Protein AF-A0A6G0TI00-F1 (afdb_monomer_lite)

Foldseek 3Di:
DPPVVVLQQQAAADDDLQKDFPDFQFGWDWPPFDLDDDPDDPQKTKDKDKGADAPVRLCQQVVPWDDDPRRIDTLWFKWKFKFWRDPPRDNHTFGFDAAPKWKDKPNHTFDFADQPPDDDRGGDSDITTPRRRDDSHRPDMIMMMIMHHDDPIIMIMTITTIGGHDPVRSVVVVVPPDDDDPVNVVVVVVPCVVVPPPPDDPDDPDDDDD

Radius of gyration: 24.86 Å; chains: 1; bounding box: 55×88×42 Å

Sequence (210 aa):
MNNNMDSVAQIKFKNIPFYEVIDEVIKPTLLTGTDRLQDVSRGMKEATFKFIMSVEHANLVAGNRYYSHGKYEYPYQFQIRICQLIEPVPNESPDDMPLSLLIRVNMQKCPLPPTQQGFELRPTKTPINCSENVKISPIVANNIAIHWTPNGKKYVFAMFLVKILTVDTLLKKLQDKDGISSEDTKNDIGNPQLDSDDDEPPTKRNKQEN

InterPro domains:
  IPR023321 PINIT domain [PF14324] (10-163)
  IPR023321 PINIT domain [PS51466] (1-165)
  IPR038654 PINIT domain superfamily [G3DSA:2.60.120.780] (10-163)

Secondary structure (DSSP, 8-state):
--HHHHHHHT--BPP-TTEEEEEEEEEEEE---B---SSS-TT-EEEEEEEE--HHHHHHHHHH-EEETTEEE-SEEEEEEEEE--SSPPSSB---PPEEEEEEETTEEPPPPPBP-SSS-PBP---EE-GGGS---SSSEEEEEEEEE--S--EEEEEEEEEEPPHHHHHHHHHSSPPPPHHHHHHHHT-GGG----------------

pLDDT: mean 82.82, std 17.17, range [39.41, 97.94]

Structure (mmCIF, N/CA/C/O backbone):
data_AF-A0A6G0TI00-F1
#
_entry.id   AF-A0A6G0TI00-F1
#
loop_
_atom_site.group_PDB
_atom_site.id
_atom_site.type_symbol
_atom_site.label_atom_id
_atom_site.label_alt_id
_atom_site.label_comp_id
_atom_site.label_asym_id
_atom_site.label_entity_id
_atom_site.label_seq_id
_atom_site.pdbx_PDB_ins_code
_atom_site.Cartn_x
_atom_site.Cartn_y
_atom_site.Cartn_z
_atom_site.occupancy
_atom_site.B_iso_or_equiv
_atom_site.auth_seq_id
_atom_site.auth_comp_id
_atom_site.auth_asym_id
_atom_site.auth_atom_id
_atom_site.pdbx_PDB_model_num
ATOM 1 N N . MET A 1 1 ? -16.396 -13.986 21.147 1.00 40.12 1 MET A N 1
ATOM 2 C CA . MET A 1 1 ? -14.945 -14.222 20.955 1.00 40.12 1 MET A CA 1
ATOM 3 C C . MET A 1 1 ? -14.718 -14.351 19.450 1.00 40.12 1 MET A C 1
ATOM 5 O O . MET A 1 1 ? -15.480 -15.078 18.839 1.00 40.12 1 MET A O 1
ATOM 9 N N . ASN A 1 2 ? -13.748 -13.617 18.883 1.00 51.97 2 ASN A N 1
ATOM 10 C CA . ASN A 1 2 ? -13.378 -13.510 17.449 1.00 51.97 2 ASN A CA 1
ATOM 11 C C . ASN A 1 2 ? -14.091 -12.514 16.496 1.00 51.97 2 ASN A C 1
ATOM 13 O O . ASN A 1 2 ? -13.823 -12.564 15.302 1.00 51.97 2 ASN A O 1
ATOM 17 N N . ASN A 1 3 ? -14.816 -11.496 16.986 1.00 63.41 3 ASN A N 1
ATOM 18 C CA . ASN A 1 3 ? -15.399 -10.456 16.105 1.00 63.41 3 ASN A CA 1
ATOM 19 C C . ASN A 1 3 ? -14.374 -9.685 15.249 1.00 63.41 3 ASN A C 1
ATOM 21 O O . ASN A 1 3 ? -14.711 -9.221 14.170 1.00 63.41 3 ASN A O 1
ATOM 25 N N . ASN A 1 4 ? -13.113 -9.559 15.688 1.00 76.56 4 ASN A N 1
ATOM 26 C CA . ASN A 1 4 ? -12.134 -8.741 14.962 1.00 76.56 4 ASN A CA 1
ATOM 27 C C . ASN A 1 4 ? -11.846 -9.265 13.545 1.00 76.56 4 ASN A C 1
ATOM 29 O O . ASN A 1 4 ? -11.504 -8.468 12.682 1.00 76.56 4 ASN A O 1
ATOM 33 N N . MET A 1 5 ? -11.913 -10.581 13.308 1.00 78.50 5 MET A N 1
ATOM 34 C CA . MET A 1 5 ? -11.580 -11.141 11.992 1.00 78.50 5 MET A CA 1
ATOM 35 C C . MET A 1 5 ? -12.686 -10.846 10.976 1.00 78.50 5 MET A C 1
ATOM 37 O O . MET A 1 5 ? -12.388 -10.448 9.851 1.00 78.50 5 MET A O 1
ATOM 41 N N . ASP A 1 6 ? -13.942 -10.926 11.418 1.00 85.12 6 ASP A N 1
ATOM 42 C CA . ASP A 1 6 ? -15.106 -10.526 10.628 1.00 85.12 6 ASP A CA 1
ATOM 43 C C . ASP A 1 6 ? -15.098 -9.014 10.372 1.00 85.12 6 ASP A C 1
ATOM 45 O O . ASP A 1 6 ? -15.310 -8.581 9.239 1.00 85.12 6 ASP A O 1
ATOM 49 N N . SER A 1 7 ? -14.759 -8.207 11.386 1.00 90.38 7 SER A N 1
ATOM 50 C CA . SER A 1 7 ? -14.608 -6.755 11.237 1.00 90.38 7 SER A CA 1
ATOM 51 C C . SER A 1 7 ? -13.507 -6.397 10.228 1.00 90.38 7 SER A C 1
ATOM 53 O O . SER A 1 7 ? -13.694 -5.518 9.392 1.00 90.38 7 SER A O 1
ATOM 55 N N . VAL A 1 8 ? -12.360 -7.086 10.254 1.00 92.75 8 VAL A N 1
ATOM 56 C CA . VAL A 1 8 ? -11.246 -6.832 9.319 1.00 92.75 8 VAL A CA 1
ATOM 57 C C . VAL A 1 8 ? -11.632 -7.168 7.878 1.00 92.75 8 VAL A C 1
ATOM 59 O O . VAL A 1 8 ? -11.287 -6.409 6.976 1.00 92.75 8 VAL A O 1
ATOM 62 N N . ALA A 1 9 ? -12.388 -8.246 7.653 1.00 90.88 9 ALA A N 1
ATOM 63 C CA . ALA A 1 9 ? -12.861 -8.621 6.318 1.00 90.88 9 ALA A CA 1
ATOM 64 C C . ALA A 1 9 ? -13.857 -7.610 5.712 1.00 90.88 9 ALA A C 1
ATOM 66 O O . ALA A 1 9 ? -14.034 -7.575 4.496 1.00 90.88 9 ALA A O 1
ATOM 67 N N . GLN A 1 10 ? -14.500 -6.783 6.544 1.00 93.06 10 GLN A N 1
ATOM 68 C CA . GLN A 1 10 ? -15.416 -5.723 6.110 1.00 93.06 10 GLN A CA 1
ATOM 69 C C . GLN A 1 10 ? -14.704 -4.402 5.786 1.00 93.06 10 GLN A C 1
ATOM 71 O O . GLN A 1 10 ? -15.327 -3.499 5.224 1.00 93.06 10 GLN A O 1
ATOM 76 N N . ILE A 1 11 ? -13.418 -4.265 6.128 1.00 95.56 11 ILE A N 1
ATOM 77 C CA . ILE A 1 11 ? -12.668 -3.028 5.903 1.00 95.56 11 ILE A CA 1
ATOM 78 C C . ILE A 1 11 ? -12.552 -2.751 4.407 1.00 95.56 11 ILE A C 1
ATOM 80 O O . ILE A 1 11 ? -11.971 -3.523 3.647 1.00 95.56 11 ILE A O 1
ATOM 84 N N . LYS A 1 12 ? -13.045 -1.580 4.009 1.00 95.31 12 LYS A N 1
ATOM 85 C CA . LYS A 1 12 ? -12.824 -0.992 2.690 1.00 95.31 12 LYS A CA 1
ATOM 86 C C . LYS A 1 12 ? -12.095 0.321 2.873 1.00 95.31 12 LYS A C 1
ATOM 88 O O . LYS A 1 12 ? -12.600 1.223 3.534 1.00 95.31 12 LYS A O 1
ATOM 93 N N . PHE A 1 13 ? -10.898 0.437 2.317 1.00 95.31 13 PHE A N 1
ATOM 94 C CA . PHE A 1 13 ? -10.161 1.690 2.385 1.00 95.31 13 PHE A CA 1
ATOM 95 C C . PHE A 1 13 ? -10.831 2.758 1.519 1.00 95.31 13 PHE A C 1
ATOM 97 O O . PHE A 1 13 ? -11.245 2.480 0.394 1.00 95.31 13 PHE A O 1
ATOM 104 N N . LYS A 1 14 ? -10.883 3.996 2.022 1.00 93.75 14 LYS A N 1
ATOM 105 C CA . LYS A 1 14 ? -11.407 5.148 1.278 1.00 93.75 14 LYS A CA 1
ATOM 106 C C . LYS A 1 14 ? -10.709 5.279 -0.078 1.00 93.75 14 LYS A C 1
ATOM 108 O O . LYS A 1 14 ? -9.476 5.191 -0.146 1.00 93.75 14 LYS A O 1
ATOM 113 N N . ASN A 1 15 ? -11.472 5.515 -1.142 1.00 91.25 15 ASN A N 1
ATOM 114 C CA . ASN A 1 15 ? -10.904 5.723 -2.472 1.00 91.25 15 ASN A CA 1
ATOM 115 C C . ASN A 1 15 ? -10.004 6.976 -2.509 1.00 91.25 15 ASN A C 1
ATOM 117 O O . ASN A 1 15 ? -10.328 8.005 -1.912 1.00 91.25 15 ASN A O 1
ATOM 121 N N . ILE A 1 16 ? -8.874 6.888 -3.215 1.00 90.38 16 ILE A N 1
ATOM 122 C CA . ILE A 1 16 ? -7.979 8.024 -3.448 1.00 90.38 16 ILE A CA 1
ATOM 123 C C . ILE A 1 16 ? -8.005 8.328 -4.950 1.00 90.38 16 ILE A C 1
ATOM 125 O O . ILE A 1 16 ? -7.498 7.513 -5.716 1.00 90.38 16 ILE A O 1
ATOM 129 N N . PRO A 1 17 ? -8.531 9.488 -5.387 1.00 86.62 17 PRO A N 1
ATOM 130 C CA . PRO A 1 17 ? -8.798 9.741 -6.804 1.00 86.62 17 PRO A CA 1
ATOM 131 C C . PRO A 1 17 ? -7.588 9.558 -7.727 1.00 86.62 17 PRO A C 1
ATOM 133 O O . PRO A 1 17 ? -7.720 9.013 -8.814 1.00 86.62 17 PRO A O 1
ATOM 136 N N . PHE A 1 18 ? -6.394 9.957 -7.289 1.00 89.06 18 PHE A N 1
ATOM 137 C CA . PHE A 1 18 ? -5.166 9.892 -8.091 1.00 89.06 18 PHE A CA 1
ATOM 138 C C . PHE A 1 18 ? -4.595 8.482 -8.269 1.00 89.06 18 PHE A C 1
ATOM 140 O O . PHE A 1 18 ? -3.583 8.326 -8.951 1.00 89.06 18 PHE A O 1
ATOM 147 N N . TYR A 1 19 ? -5.220 7.465 -7.675 1.00 93.56 19 TYR A N 1
ATOM 148 C CA . TYR A 1 19 ? -4.760 6.089 -7.755 1.00 93.56 19 TYR A CA 1
ATOM 149 C C . TYR A 1 19 ? -5.898 5.164 -8.170 1.00 93.56 19 TYR A C 1
ATOM 151 O O . TYR A 1 19 ? -6.941 5.076 -7.525 1.00 93.56 19 TYR A O 1
ATOM 159 N N . GLU A 1 20 ? -5.669 4.428 -9.246 1.00 94.50 20 GLU A N 1
ATOM 160 C CA . GLU A 1 20 ? -6.506 3.304 -9.640 1.00 94.50 20 GLU A CA 1
ATOM 161 C C . GLU A 1 20 ? -5.945 2.027 -9.013 1.00 94.50 20 GLU A C 1
ATOM 163 O O . GLU A 1 20 ? -4.775 1.707 -9.213 1.00 94.50 20 GLU A O 1
ATOM 168 N N . VAL A 1 21 ? -6.755 1.309 -8.232 1.00 96.56 21 VAL A N 1
ATOM 169 C CA . VAL A 1 21 ? -6.341 0.039 -7.619 1.00 96.56 21 VAL A CA 1
ATOM 170 C C . VAL A 1 21 ? -6.344 -1.049 -8.687 1.00 96.56 21 VAL A C 1
ATOM 172 O O . VAL A 1 21 ? -7.384 -1.321 -9.279 1.00 96.56 21 VAL A O 1
ATOM 175 N N . ILE A 1 22 ? -5.179 -1.653 -8.919 1.00 97.56 22 ILE A N 1
ATOM 176 C CA . ILE A 1 22 ? -4.996 -2.775 -9.846 1.00 97.56 22 ILE A CA 1
ATOM 177 C C . ILE A 1 22 ? -5.177 -4.094 -9.102 1.00 97.56 22 ILE A C 1
ATOM 179 O O . ILE A 1 22 ? -5.896 -4.965 -9.579 1.00 97.56 22 ILE A O 1
ATOM 183 N N . ASP A 1 23 ? -4.548 -4.226 -7.930 1.00 97.44 23 ASP A N 1
ATOM 184 C CA . ASP A 1 23 ? -4.667 -5.426 -7.103 1.00 97.44 23 ASP A CA 1
ATOM 185 C C . ASP A 1 23 ? -4.439 -5.152 -5.608 1.00 97.44 23 ASP A C 1
ATOM 187 O O . ASP A 1 23 ? -3.739 -4.212 -5.212 1.00 97.44 23 ASP A O 1
ATOM 191 N N . GLU A 1 24 ? -5.007 -6.022 -4.777 1.00 96.50 24 GLU A N 1
ATOM 192 C CA . GLU A 1 24 ? -4.786 -6.101 -3.336 1.00 96.50 24 GLU A CA 1
ATOM 193 C C . GLU A 1 24 ? -3.724 -7.171 -3.029 1.00 96.50 24 GLU A C 1
ATOM 195 O O . GLU A 1 24 ? -4.017 -8.312 -2.672 1.00 96.50 24 GLU A O 1
ATOM 200 N N . VAL A 1 25 ? -2.456 -6.772 -3.156 1.00 97.06 25 VAL A N 1
ATOM 201 C CA . VAL A 1 25 ? -1.275 -7.638 -2.982 1.00 97.06 25 VAL A CA 1
ATOM 202 C C . VAL A 1 25 ? -1.240 -8.276 -1.592 1.00 97.06 25 VAL A C 1
ATOM 204 O O . VAL A 1 25 ? -0.855 -9.438 -1.442 1.00 97.06 25 VAL A O 1
ATOM 207 N N . ILE A 1 26 ? -1.619 -7.516 -0.561 1.00 97.25 26 ILE A N 1
ATOM 208 C CA . ILE A 1 26 ? -1.853 -8.038 0.787 1.00 97.25 26 ILE A CA 1
ATOM 209 C C . ILE A 1 26 ? -3.199 -7.520 1.268 1.00 97.25 26 ILE A C 1
ATOM 211 O O . ILE A 1 26 ? -3.384 -6.308 1.413 1.00 97.25 26 ILE A O 1
ATOM 215 N N . LYS A 1 27 ? -4.096 -8.460 1.569 1.00 96.62 27 LYS A N 1
ATOM 216 C CA . LYS A 1 27 ? -5.435 -8.172 2.080 1.00 96.62 27 LYS A CA 1
ATOM 217 C C . LYS A 1 27 ? -5.409 -7.424 3.412 1.00 96.62 27 LYS A C 1
ATOM 219 O O . LYS A 1 27 ? -4.453 -7.613 4.175 1.00 96.62 27 LYS A O 1
ATOM 224 N N . PRO A 1 28 ? -6.457 -6.641 3.742 1.00 97.19 28 PRO A N 1
ATOM 225 C CA . PRO A 1 28 ? -6.638 -6.055 5.061 1.00 97.19 28 PRO A CA 1
ATOM 226 C C . PRO A 1 28 ? -6.348 -7.077 6.160 1.00 97.19 28 PRO A C 1
ATOM 228 O O . PRO A 1 28 ? -7.012 -8.103 6.284 1.00 97.19 28 PRO A O 1
ATOM 231 N N . THR A 1 29 ? -5.301 -6.809 6.931 1.00 96.56 29 THR A N 1
ATOM 232 C CA . THR A 1 29 ? -4.794 -7.700 7.969 1.00 96.56 29 THR A CA 1
ATOM 233 C C . THR A 1 29 ? -4.577 -6.908 9.246 1.00 96.56 29 THR A C 1
ATOM 235 O O . THR A 1 29 ? -3.957 -5.843 9.244 1.00 96.56 29 THR A O 1
ATOM 238 N N . LEU A 1 30 ? -5.090 -7.419 10.364 1.00 95.50 30 LEU A N 1
ATOM 239 C CA . LEU A 1 30 ? -4.913 -6.788 11.668 1.00 95.50 30 LEU A CA 1
ATOM 240 C C . LEU A 1 30 ? -3.425 -6.744 12.049 1.00 95.50 30 LEU A C 1
ATOM 242 O O . LEU A 1 30 ? -2.735 -7.761 12.004 1.00 95.50 30 LEU A O 1
ATOM 246 N N . LEU A 1 31 ? -2.943 -5.585 12.498 1.00 93.94 31 LEU A N 1
ATOM 247 C CA . LEU A 1 31 ? -1.596 -5.440 13.045 1.00 93.94 31 LEU A CA 1
ATOM 248 C C . LEU A 1 31 ? -1.517 -6.055 14.449 1.00 93.94 31 LEU A C 1
ATOM 250 O O . LEU A 1 3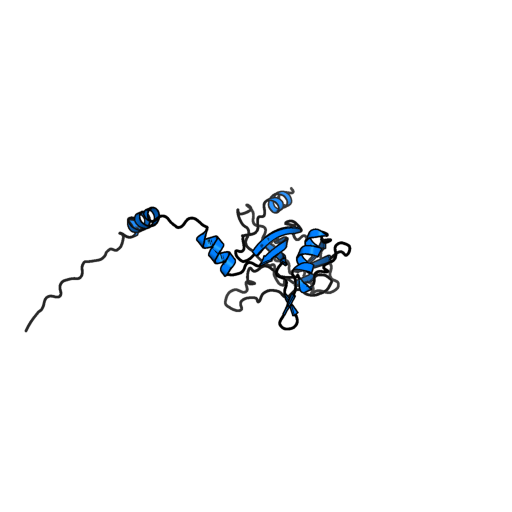1 ? -1.663 -5.382 15.472 1.00 93.94 31 LEU A O 1
ATOM 254 N N . THR A 1 32 ? -1.270 -7.362 14.500 1.00 88.44 32 THR A N 1
ATOM 255 C CA . THR A 1 32 ? -0.975 -8.098 15.734 1.00 88.44 32 THR A CA 1
ATOM 256 C C . THR A 1 32 ? 0.529 -8.089 15.978 1.00 88.44 32 THR A C 1
ATOM 258 O O . THR A 1 32 ? 1.263 -8.933 15.471 1.00 88.44 32 THR A O 1
ATOM 261 N N . GLY A 1 33 ? 1.001 -7.084 16.711 1.00 79.75 33 GLY A N 1
ATOM 262 C CA . GLY A 1 33 ? 2.426 -6.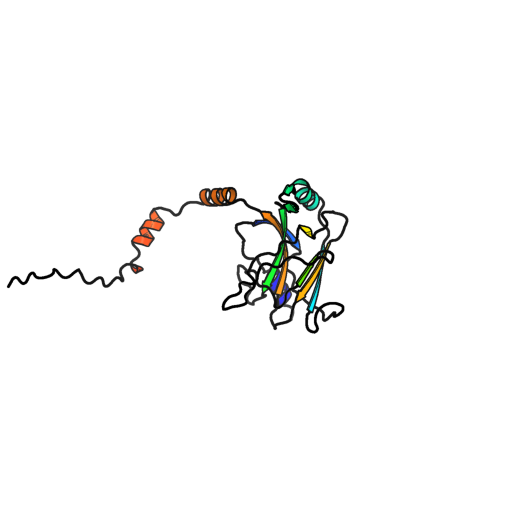938 16.989 1.00 79.75 33 GLY A CA 1
ATOM 263 C C . GLY A 1 33 ? 2.903 -7.795 18.157 1.00 79.75 33 GLY A C 1
ATOM 264 O O . GLY A 1 33 ? 2.198 -7.912 19.164 1.00 79.75 33 GLY A O 1
ATOM 265 N N . THR A 1 34 ? 4.112 -8.339 18.035 1.00 79.94 34 THR A N 1
ATOM 266 C CA . THR A 1 34 ? 4.851 -8.977 19.136 1.00 79.94 34 THR A CA 1
ATOM 267 C C . THR A 1 34 ? 5.882 -8.017 19.717 1.00 79.94 34 THR A C 1
ATOM 269 O O . THR A 1 34 ? 6.421 -7.176 18.993 1.00 79.94 34 THR A O 1
ATOM 272 N N . ASP A 1 35 ? 6.201 -8.177 21.000 1.00 67.88 35 ASP A N 1
ATOM 273 C CA . ASP A 1 35 ? 7.281 -7.443 21.663 1.00 67.88 35 ASP A CA 1
ATOM 274 C C . ASP A 1 35 ? 8.635 -8.076 21.286 1.00 67.88 35 ASP A C 1
ATOM 276 O O . ASP A 1 35 ? 9.293 -8.732 22.091 1.00 67.88 35 ASP A O 1
ATOM 280 N N . ARG A 1 36 ? 9.039 -7.963 20.016 1.00 57.97 36 ARG A N 1
ATOM 281 C CA . ARG A 1 36 ? 10.366 -8.395 19.556 1.00 57.97 36 ARG A CA 1
ATOM 282 C C . ARG A 1 36 ? 11.286 -7.184 19.472 1.00 57.97 36 ARG A C 1
ATOM 284 O O . ARG A 1 36 ? 11.235 -6.389 18.542 1.00 57.97 36 ARG A O 1
ATOM 291 N N . LEU A 1 37 ? 12.115 -7.045 20.502 1.00 58.62 37 LEU A N 1
ATOM 292 C CA . LEU A 1 37 ? 13.091 -5.973 20.667 1.00 58.62 37 LEU A CA 1
ATOM 293 C C . LEU A 1 37 ? 14.481 -6.495 20.297 1.00 58.62 37 LEU A C 1
ATOM 295 O O . LEU A 1 37 ? 15.163 -7.062 21.148 1.00 58.62 37 LEU A O 1
ATOM 299 N N . GLN A 1 38 ? 14.913 -6.306 19.050 1.00 53.66 38 GLN A N 1
ATOM 300 C CA . GLN A 1 38 ? 16.347 -6.383 18.740 1.00 53.66 38 GLN A CA 1
ATOM 301 C C . GLN A 1 38 ? 16.938 -5.102 18.142 1.00 53.66 38 GLN A C 1
ATOM 303 O O . GLN A 1 38 ? 18.131 -4.914 18.308 1.00 53.66 38 GLN A O 1
ATOM 308 N N . ASP A 1 39 ? 16.154 -4.162 17.590 1.00 55.28 39 ASP A N 1
ATOM 309 C CA . ASP A 1 39 ? 16.750 -2.986 16.914 1.00 55.28 39 ASP A CA 1
ATOM 310 C C . ASP A 1 39 ? 15.923 -1.688 16.940 1.00 55.28 39 ASP A C 1
ATOM 312 O O . ASP A 1 39 ? 16.262 -0.702 16.281 1.00 55.28 39 ASP A O 1
ATOM 316 N N . VAL A 1 40 ? 14.806 -1.650 17.669 1.00 57.16 40 VAL A N 1
ATOM 317 C CA . VAL A 1 40 ? 13.911 -0.484 17.692 1.00 57.16 40 VAL A CA 1
ATOM 318 C C . VAL A 1 40 ? 13.537 -0.165 19.138 1.00 57.16 40 VAL A C 1
ATOM 320 O O . VAL A 1 40 ? 13.318 -1.076 19.933 1.00 57.16 40 VAL A O 1
ATOM 323 N N . SER A 1 41 ? 13.549 1.128 19.478 1.00 62.50 41 SER A N 1
ATOM 324 C CA . SER A 1 41 ? 13.332 1.721 20.804 1.00 62.50 41 SER A CA 1
ATOM 325 C C . SER A 1 41 ? 12.386 0.925 21.715 1.00 62.50 41 SER A C 1
ATOM 327 O O . SER A 1 41 ? 11.318 0.487 21.283 1.00 62.50 41 SER A O 1
ATOM 329 N N . ARG A 1 42 ? 12.758 0.774 22.998 1.00 69.06 42 ARG A N 1
ATOM 330 C CA . ARG A 1 42 ? 11.949 0.066 24.011 1.00 69.06 42 ARG A CA 1
ATOM 331 C C . ARG A 1 42 ? 10.487 0.535 23.960 1.00 69.06 42 ARG A C 1
ATOM 333 O O . ARG A 1 42 ? 10.229 1.732 24.041 1.00 69.06 42 ARG A O 1
ATOM 340 N N . GLY A 1 43 ? 9.554 -0.413 23.865 1.00 78.75 43 GLY A N 1
ATOM 341 C CA . GLY A 1 43 ? 8.109 -0.150 23.890 1.00 78.75 43 GLY A CA 1
ATOM 342 C C . GLY A 1 43 ? 7.406 -0.129 22.528 1.00 78.75 43 GLY A C 1
ATOM 343 O O . GLY A 1 43 ? 6.190 0.044 22.494 1.00 78.75 43 GLY A O 1
ATOM 344 N N . MET A 1 44 ? 8.122 -0.330 21.417 1.00 88.50 44 MET A N 1
ATOM 345 C CA . MET A 1 44 ? 7.497 -0.509 20.102 1.00 88.50 44 MET A CA 1
ATOM 346 C C . MET A 1 44 ? 7.123 -1.974 19.841 1.00 88.50 44 MET A C 1
ATOM 348 O O . MET A 1 44 ? 7.852 -2.891 20.215 1.00 88.50 44 MET A O 1
ATOM 352 N N . LYS A 1 45 ? 5.994 -2.178 19.160 1.00 90.88 45 LYS A N 1
ATOM 353 C CA . LYS A 1 45 ? 5.558 -3.470 18.623 1.00 90.88 45 LYS A CA 1
ATOM 354 C C . LYS A 1 45 ? 6.079 -3.678 17.211 1.00 90.88 45 LYS A C 1
ATOM 356 O O . LYS A 1 45 ? 6.222 -2.710 16.469 1.00 90.88 45 LYS A O 1
ATOM 361 N N . GLU A 1 46 ? 6.291 -4.938 16.840 1.00 92.25 46 GLU A N 1
ATOM 362 C CA . GLU A 1 46 ? 6.671 -5.353 15.488 1.00 92.25 46 GLU A CA 1
ATOM 363 C C . GLU A 1 46 ? 5.654 -6.339 14.901 1.00 92.25 46 GLU A C 1
ATOM 365 O O . GLU A 1 46 ? 5.279 -7.316 15.556 1.00 92.25 46 GLU A O 1
ATOM 370 N N . ALA A 1 47 ? 5.262 -6.114 13.646 1.00 94.56 47 ALA A N 1
ATOM 371 C CA . ALA A 1 47 ? 4.597 -7.095 12.793 1.00 94.56 47 ALA A CA 1
ATOM 372 C C . ALA A 1 47 ? 5.379 -7.256 11.485 1.00 94.56 47 ALA A C 1
ATOM 374 O O . ALA A 1 47 ? 5.911 -6.282 10.946 1.00 94.56 47 ALA A O 1
ATOM 375 N N . THR A 1 48 ? 5.435 -8.482 10.966 1.00 95.50 48 THR A N 1
ATOM 376 C CA . THR A 1 48 ? 6.130 -8.788 9.712 1.00 95.50 48 THR A CA 1
ATOM 377 C C . THR A 1 48 ? 5.184 -9.416 8.702 1.00 95.50 48 THR A C 1
ATOM 379 O O . THR A 1 48 ? 4.324 -10.221 9.051 1.00 95.50 48 THR A O 1
ATOM 382 N N . PHE A 1 49 ? 5.355 -9.038 7.441 1.00 96.75 49 PHE A N 1
ATOM 383 C CA . PHE A 1 49 ? 4.592 -9.545 6.310 1.00 96.75 49 PHE A CA 1
ATOM 384 C C . PHE A 1 49 ? 5.545 -9.969 5.205 1.00 96.75 49 PHE A C 1
ATOM 386 O O . PHE A 1 49 ? 6.656 -9.449 5.076 1.00 96.75 49 PHE A O 1
ATOM 393 N N . LYS A 1 50 ? 5.099 -10.913 4.387 1.00 97.00 50 LYS A N 1
ATOM 394 C CA . LYS A 1 50 ? 5.867 -11.425 3.261 1.00 97.00 50 LYS A CA 1
ATOM 395 C C . LYS A 1 50 ? 4.942 -11.604 2.074 1.00 97.00 50 LYS A C 1
ATOM 397 O O . LYS A 1 50 ? 3.857 -12.154 2.229 1.00 97.00 50 LYS A O 1
ATOM 402 N N . PHE A 1 51 ? 5.397 -11.193 0.899 1.00 97.25 51 PHE A N 1
ATOM 403 C CA . PHE A 1 51 ? 4.702 -11.471 -0.352 1.00 97.25 51 PHE A CA 1
ATOM 404 C C . PHE A 1 51 ? 5.695 -11.838 -1.453 1.00 97.25 51 PHE A C 1
ATOM 406 O O . PHE A 1 51 ? 6.873 -11.471 -1.404 1.00 97.25 51 PHE A O 1
ATOM 413 N N . ILE A 1 52 ? 5.217 -12.584 -2.442 1.00 96.69 52 ILE A N 1
ATOM 414 C CA . ILE A 1 52 ? 5.930 -12.863 -3.689 1.00 96.69 52 ILE A CA 1
ATOM 415 C C . ILE A 1 52 ? 5.095 -12.240 -4.800 1.00 96.69 52 ILE A C 1
ATOM 417 O O . ILE A 1 52 ? 3.872 -12.357 -4.799 1.00 96.69 52 ILE A O 1
ATOM 421 N N . MET A 1 53 ? 5.751 -11.527 -5.708 1.00 94.31 53 MET A N 1
ATOM 422 C CA . MET A 1 53 ? 5.069 -10.843 -6.798 1.00 94.31 53 MET A CA 1
ATOM 423 C C . MET A 1 53 ? 4.569 -11.860 -7.831 1.00 94.31 53 MET A C 1
ATOM 425 O O . MET A 1 53 ? 5.265 -12.829 -8.125 1.00 94.31 53 MET A O 1
ATOM 429 N N . SER A 1 54 ? 3.391 -11.640 -8.416 1.00 96.00 54 SER A N 1
ATOM 430 C CA . SER A 1 54 ? 2.981 -12.420 -9.587 1.00 96.00 54 SER A CA 1
ATOM 431 C C . SER A 1 54 ? 3.859 -12.058 -10.793 1.00 96.00 54 SER A C 1
ATOM 433 O O . SER A 1 54 ? 4.434 -10.968 -10.862 1.00 96.00 54 SER A O 1
ATOM 435 N N . VAL A 1 55 ? 3.957 -12.963 -11.770 1.00 97.25 55 VAL A N 1
ATOM 436 C CA . VAL A 1 55 ? 4.665 -12.684 -13.034 1.00 97.25 55 VAL A CA 1
ATOM 437 C C . VAL A 1 55 ? 4.036 -11.487 -13.753 1.00 97.25 55 VAL A C 1
ATOM 439 O O . VAL A 1 55 ? 4.749 -10.635 -14.275 1.00 97.25 55 VAL A O 1
ATOM 442 N N . GLU A 1 56 ? 2.708 -11.386 -13.718 1.00 97.12 56 GLU A N 1
ATOM 443 C CA . GLU A 1 56 ? 1.955 -10.279 -14.305 1.00 97.12 56 GLU A CA 1
ATOM 444 C C . GLU A 1 56 ? 2.316 -8.933 -13.666 1.00 97.12 56 GLU A C 1
ATOM 446 O O . GLU A 1 56 ? 2.691 -8.003 -14.378 1.00 97.12 56 GLU A O 1
ATOM 451 N N . HIS A 1 57 ? 2.308 -8.838 -12.332 1.00 97.19 57 HIS A N 1
ATOM 452 C CA . HIS A 1 57 ? 2.681 -7.604 -11.633 1.00 97.19 57 HIS A CA 1
ATOM 453 C C . HIS A 1 57 ? 4.149 -7.241 -11.863 1.00 97.19 57 HIS A C 1
ATOM 455 O O . HIS A 1 57 ? 4.467 -6.067 -12.049 1.00 97.19 57 HIS A O 1
ATOM 461 N N . ALA A 1 58 ? 5.045 -8.234 -11.891 1.00 96.75 58 ALA A N 1
ATOM 462 C CA . ALA A 1 58 ? 6.460 -7.999 -12.158 1.00 96.75 58 ALA A CA 1
ATOM 463 C C . ALA A 1 58 ? 6.671 -7.406 -13.553 1.00 96.75 58 ALA A C 1
ATOM 465 O O . ALA A 1 58 ? 7.364 -6.398 -13.684 1.00 96.75 58 ALA A O 1
ATOM 466 N N . ASN A 1 59 ? 6.022 -7.975 -14.571 1.00 97.19 59 ASN A N 1
ATOM 467 C CA . ASN A 1 59 ? 6.080 -7.464 -15.938 1.00 97.19 59 ASN A CA 1
ATOM 468 C C . ASN A 1 59 ? 5.442 -6.075 -16.052 1.00 97.19 59 ASN A C 1
ATOM 470 O O . ASN A 1 59 ? 6.020 -5.192 -16.685 1.00 97.19 59 ASN A O 1
ATOM 474 N N . LEU A 1 60 ? 4.295 -5.857 -15.404 1.00 97.31 60 LEU A N 1
ATOM 475 C CA . LEU A 1 60 ? 3.591 -4.577 -15.416 1.00 97.31 60 LEU A CA 1
ATOM 476 C C . LEU A 1 60 ? 4.458 -3.457 -14.830 1.00 97.31 60 LEU A C 1
ATOM 478 O O . LEU A 1 60 ? 4.645 -2.419 -15.465 1.00 97.31 60 LEU A O 1
ATOM 482 N N . VAL A 1 61 ? 5.036 -3.672 -13.648 1.00 96.88 61 VAL A N 1
ATOM 483 C CA . VAL A 1 61 ? 5.862 -2.662 -12.973 1.00 96.88 61 VAL A CA 1
ATOM 484 C C . VAL A 1 61 ? 7.206 -2.488 -13.685 1.00 96.88 61 VAL A C 1
ATOM 486 O O . VAL A 1 61 ? 7.622 -1.357 -13.942 1.00 96.88 61 VAL A O 1
ATOM 489 N N . ALA A 1 62 ? 7.886 -3.582 -14.047 1.00 95.88 62 ALA A N 1
ATOM 490 C CA . ALA A 1 62 ? 9.184 -3.512 -14.721 1.00 95.88 62 ALA A CA 1
ATOM 491 C C . ALA A 1 62 ? 9.094 -2.886 -16.119 1.00 95.88 62 ALA A C 1
ATOM 493 O O . ALA A 1 62 ? 10.004 -2.154 -16.502 1.00 95.88 62 ALA A O 1
ATOM 494 N N . GLY A 1 63 ? 8.020 -3.164 -16.862 1.00 96.38 63 GLY A N 1
ATOM 495 C CA . GLY A 1 63 ? 7.826 -2.680 -18.228 1.00 96.38 63 GLY A CA 1
ATOM 496 C C . GLY A 1 63 ? 7.402 -1.215 -18.326 1.00 96.38 63 GLY A C 1
ATOM 497 O O . GLY A 1 63 ? 7.578 -0.611 -19.377 1.00 96.38 63 GLY A O 1
ATOM 498 N N . ASN A 1 64 ? 6.862 -0.633 -17.249 1.00 96.69 64 ASN A N 1
ATOM 499 C CA . ASN A 1 64 ? 6.350 0.743 -17.252 1.00 96.69 64 ASN A CA 1
ATOM 500 C C . ASN A 1 64 ? 7.176 1.722 -16.407 1.00 96.69 64 ASN A C 1
ATOM 502 O O . ASN A 1 64 ? 6.940 2.928 -16.479 1.00 96.69 64 ASN A O 1
ATOM 506 N N . ARG A 1 65 ? 8.126 1.246 -15.590 1.00 95.19 65 ARG A N 1
ATOM 507 C CA . ARG A 1 65 ? 9.040 2.142 -14.867 1.00 95.19 65 ARG A CA 1
ATOM 508 C C . ARG A 1 65 ? 10.007 2.819 -15.836 1.00 95.19 65 ARG A C 1
ATOM 510 O O . ARG A 1 65 ? 10.468 2.204 -16.796 1.00 95.19 65 ARG A O 1
ATOM 517 N N . TYR A 1 66 ? 10.377 4.057 -15.545 1.00 94.75 66 TYR A N 1
ATOM 518 C CA . TYR A 1 66 ? 11.353 4.807 -16.336 1.00 94.75 66 TYR A CA 1
ATOM 519 C C . TYR A 1 66 ? 12.272 5.608 -15.421 1.00 94.75 66 TYR A C 1
ATOM 521 O O . TYR A 1 66 ? 11.931 5.891 -14.278 1.00 94.75 66 TYR A O 1
ATOM 529 N N . TYR A 1 67 ? 13.465 5.947 -15.900 1.00 93.88 67 TYR A N 1
ATOM 530 C CA . TYR A 1 67 ? 14.414 6.741 -15.127 1.00 93.88 67 TYR A CA 1
ATOM 531 C C . TYR A 1 67 ? 14.234 8.225 -15.443 1.00 93.88 67 TYR A C 1
ATOM 533 O O . TYR A 1 67 ? 14.242 8.622 -16.608 1.00 93.88 67 TYR A O 1
ATOM 541 N N . SER A 1 68 ? 14.060 9.047 -14.415 1.00 93.38 68 SER A N 1
ATOM 542 C CA . SER A 1 68 ? 13.859 10.487 -14.543 1.00 93.38 68 SER A CA 1
ATOM 543 C C . SER A 1 68 ? 14.454 11.206 -13.339 1.00 93.38 68 SER A C 1
ATOM 545 O O . SER A 1 68 ? 14.378 10.712 -12.219 1.00 93.38 68 SER A O 1
ATOM 547 N N . HIS A 1 69 ? 15.077 12.366 -13.559 1.00 91.00 69 HIS A N 1
ATOM 548 C CA . HIS A 1 69 ? 15.638 13.208 -12.491 1.00 91.00 69 HIS A CA 1
ATOM 549 C C . HIS A 1 69 ? 16.526 12.457 -11.476 1.00 91.00 69 HIS A C 1
ATOM 551 O O . HIS A 1 69 ? 16.508 12.748 -10.284 1.00 91.00 69 HIS A O 1
ATOM 557 N N . GLY A 1 70 ? 17.306 11.476 -11.939 1.00 90.81 70 GLY A N 1
ATOM 558 C CA . GLY A 1 70 ? 18.229 10.736 -11.076 1.00 90.81 70 GLY A CA 1
ATOM 559 C C . GLY A 1 70 ? 17.599 9.602 -10.256 1.00 90.81 70 GLY A C 1
ATOM 560 O O . GLY A 1 70 ? 18.276 9.047 -9.393 1.00 90.81 70 GLY A O 1
ATOM 561 N N . LYS A 1 71 ? 16.335 9.241 -10.503 1.00 91.69 71 LYS A N 1
ATOM 562 C CA . LYS A 1 71 ? 15.656 8.125 -9.829 1.00 91.69 71 LYS A CA 1
ATOM 563 C C . LYS A 1 71 ? 14.711 7.374 -10.768 1.00 91.69 71 LYS A C 1
ATOM 565 O O . LYS A 1 71 ? 14.384 7.843 -11.855 1.00 91.69 71 LYS A O 1
ATOM 570 N N . TYR A 1 72 ? 14.277 6.188 -10.354 1.00 92.00 72 TYR A N 1
ATOM 571 C CA . TYR A 1 72 ? 13.222 5.469 -11.065 1.00 92.00 72 TYR A CA 1
ATOM 572 C C . TYR A 1 72 ? 11.855 6.026 -10.677 1.00 92.00 72 TYR A C 1
ATOM 574 O O . TYR A 1 72 ? 11.515 6.089 -9.500 1.00 92.00 72 TYR A O 1
ATOM 582 N N . GLU A 1 73 ? 11.066 6.376 -11.681 1.00 93.38 73 GLU A N 1
ATOM 583 C CA . GLU A 1 73 ? 9.653 6.687 -11.544 1.00 93.38 73 GLU A CA 1
ATOM 584 C C . GLU A 1 73 ? 8.824 5.435 -11.824 1.00 93.38 73 GLU A C 1
ATOM 586 O O . GLU A 1 73 ? 9.102 4.658 -12.744 1.00 93.38 73 GLU A O 1
ATOM 591 N N . TYR A 1 74 ? 7.784 5.252 -11.015 1.00 94.88 74 TYR A N 1
ATOM 592 C CA . TYR A 1 74 ? 6.929 4.072 -11.035 1.00 94.88 74 TYR A CA 1
ATOM 593 C C . TYR A 1 74 ? 5.482 4.507 -11.275 1.00 94.88 74 TYR A C 1
ATOM 595 O O . TYR A 1 74 ? 4.802 4.854 -10.312 1.00 94.88 74 TYR A O 1
ATOM 603 N N . PRO A 1 75 ? 4.981 4.498 -12.525 1.00 95.12 75 PRO A N 1
ATOM 604 C CA . PRO A 1 75 ? 3.562 4.738 -12.806 1.00 95.12 75 PRO A CA 1
ATOM 605 C C . PRO A 1 75 ? 2.640 3.700 -12.163 1.00 95.12 75 PRO A C 1
ATOM 607 O O . PRO A 1 75 ? 1.492 4.004 -11.854 1.00 95.12 75 PRO A O 1
ATOM 610 N N . TYR A 1 76 ? 3.156 2.487 -11.950 1.00 97.25 76 TYR A N 1
ATOM 611 C CA . TYR A 1 76 ? 2.513 1.428 -11.181 1.00 97.25 76 TYR A CA 1
ATOM 612 C C . TYR A 1 76 ? 3.275 1.240 -9.874 1.00 97.25 76 TYR A C 1
ATOM 614 O O . TYR A 1 76 ? 4.464 0.916 -9.899 1.00 97.25 76 TYR A O 1
ATOM 622 N N . GLN A 1 77 ? 2.609 1.477 -8.747 1.00 95.81 77 GLN A N 1
ATOM 623 C CA . GLN A 1 77 ? 3.238 1.589 -7.436 1.00 95.81 77 GLN A CA 1
ATOM 624 C C . GLN A 1 77 ? 2.718 0.559 -6.450 1.00 95.81 77 GLN A C 1
ATOM 626 O O . GLN A 1 77 ? 1.522 0.281 -6.401 1.00 95.81 77 GLN A O 1
ATOM 631 N N . PHE A 1 78 ? 3.614 0.088 -5.586 1.00 97.00 78 PHE A N 1
ATOM 632 C CA . PHE A 1 78 ? 3.236 -0.610 -4.364 1.00 97.00 78 PHE A CA 1
ATOM 633 C C . PHE A 1 78 ? 2.988 0.409 -3.253 1.00 97.00 78 PHE A C 1
ATOM 635 O O . PHE A 1 78 ? 3.904 1.126 -2.829 1.00 97.00 78 PHE A O 1
ATOM 642 N N . GLN A 1 79 ? 1.748 0.456 -2.775 1.00 96.00 79 GLN A N 1
ATOM 643 C CA . GLN A 1 79 ? 1.308 1.364 -1.726 1.00 96.00 79 GLN A CA 1
ATOM 644 C C . GLN A 1 79 ? 0.871 0.603 -0.483 1.00 96.00 79 GLN A C 1
ATOM 646 O O . GLN A 1 79 ? 0.022 -0.285 -0.537 1.00 96.00 79 GLN A O 1
ATOM 651 N N . ILE A 1 80 ? 1.441 0.994 0.650 1.00 96.69 80 ILE A N 1
ATOM 652 C CA . ILE A 1 80 ? 1.018 0.547 1.970 1.00 96.69 80 ILE A CA 1
ATOM 653 C C . ILE A 1 80 ? -0.046 1.508 2.488 1.00 96.69 80 ILE A C 1
ATOM 655 O O . ILE A 1 80 ? 0.148 2.728 2.480 1.00 96.69 80 ILE A O 1
ATOM 659 N N . ARG A 1 81 ? -1.150 0.943 2.973 1.00 96.31 81 ARG A N 1
ATOM 660 C CA . ARG A 1 81 ? -2.235 1.675 3.625 1.00 96.31 81 ARG A CA 1
ATOM 661 C C . ARG A 1 81 ? -2.495 1.089 5.002 1.00 96.31 81 ARG A C 1
ATOM 663 O O . ARG A 1 81 ? -2.454 -0.128 5.189 1.00 96.31 81 ARG A O 1
ATOM 670 N N . ILE A 1 82 ? -2.719 1.966 5.972 1.00 95.81 82 ILE A N 1
ATOM 671 C CA . ILE A 1 82 ? -3.026 1.592 7.352 1.00 95.81 82 ILE A CA 1
ATOM 672 C C . ILE A 1 82 ? -4.223 2.417 7.794 1.00 95.81 82 ILE A C 1
ATOM 674 O O . ILE A 1 82 ? -4.252 3.618 7.545 1.00 95.81 82 ILE A O 1
ATOM 678 N N . CYS A 1 83 ? -5.204 1.787 8.432 1.00 94.94 83 CYS A N 1
ATOM 679 C CA . CYS A 1 83 ? -6.335 2.477 9.044 1.00 94.94 83 CYS A CA 1
ATOM 680 C C . CYS A 1 83 ? -6.556 1.991 10.475 1.00 94.94 83 CYS A C 1
ATOM 682 O O . CYS A 1 83 ? -6.153 0.887 10.852 1.00 94.94 83 CYS A O 1
ATOM 684 N N . GLN A 1 84 ? -7.227 2.806 11.283 1.00 94.75 84 GLN A N 1
ATOM 685 C CA . GLN A 1 84 ? -7.708 2.375 12.589 1.00 94.75 84 GLN A CA 1
ATOM 686 C C . GLN A 1 84 ? -8.908 1.429 12.408 1.00 94.75 84 GLN A C 1
ATOM 688 O O . GLN A 1 84 ? -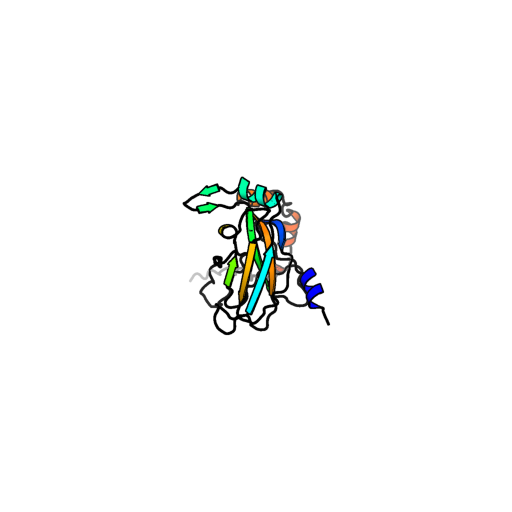9.825 1.725 11.644 1.00 94.75 84 GLN A O 1
ATOM 693 N N . LEU A 1 85 ? -8.930 0.313 13.140 1.00 95.12 85 LEU A N 1
ATOM 694 C CA . LEU A 1 85 ? -10.118 -0.534 13.255 1.00 95.12 85 LEU A CA 1
ATOM 695 C C . LEU A 1 85 ? -11.087 0.110 14.251 1.00 95.12 85 LEU A C 1
ATOM 697 O O . LEU A 1 85 ? -10.787 0.197 15.446 1.00 95.12 85 LEU A O 1
ATOM 701 N N . ILE A 1 86 ? -12.228 0.568 13.748 1.00 93.62 86 ILE A N 1
ATOM 702 C CA . ILE A 1 86 ? -13.319 1.156 14.529 1.00 93.62 86 ILE A CA 1
ATOM 703 C C . ILE A 1 86 ? -14.534 0.247 14.361 1.00 93.62 86 ILE A C 1
ATOM 705 O O . ILE A 1 86 ? -14.818 -0.190 13.249 1.00 93.62 86 ILE A O 1
ATOM 709 N N . GLU A 1 87 ? -15.215 -0.061 15.464 1.00 91.00 87 GLU A N 1
ATOM 710 C CA . GLU A 1 87 ? -16.449 -0.848 15.457 1.00 91.00 87 GLU A CA 1
ATOM 711 C C . GLU A 1 87 ? -17.638 0.057 15.827 1.00 91.00 87 GLU A C 1
ATOM 713 O O . GLU A 1 87 ? -17.531 0.802 16.807 1.00 91.00 87 GLU A O 1
ATOM 718 N N . PRO A 1 88 ? -18.757 0.013 15.077 1.00 91.69 88 PRO A N 1
ATOM 719 C CA . PRO A 1 88 ? -18.980 -0.775 13.856 1.00 91.69 88 PRO A CA 1
ATOM 720 C C . PRO A 1 88 ? -18.100 -0.315 12.681 1.00 91.69 88 PRO A C 1
ATOM 722 O O . PRO A 1 88 ? -17.684 0.843 12.625 1.00 91.69 88 PRO A O 1
ATOM 725 N N . VAL A 1 89 ? -17.810 -1.235 11.753 1.00 93.50 89 VAL A N 1
ATOM 726 C CA . VAL A 1 89 ? -16.948 -0.953 10.596 1.00 93.50 89 VAL A CA 1
ATOM 727 C C . VAL A 1 89 ? -17.648 0.056 9.677 1.00 93.50 89 VAL A C 1
ATOM 729 O O . VAL A 1 89 ? -18.768 -0.211 9.237 1.00 93.50 89 VAL A O 1
ATOM 732 N N . PRO A 1 90 ? -17.038 1.220 9.387 1.00 93.44 90 PRO A N 1
ATOM 733 C CA . PRO A 1 90 ? -17.638 2.210 8.500 1.00 93.44 90 PRO A CA 1
ATOM 734 C C . PRO A 1 90 ? -17.626 1.727 7.043 1.00 93.44 90 PRO A C 1
ATOM 736 O O . PRO A 1 90 ? -16.793 0.907 6.661 1.00 93.44 90 PRO A O 1
ATOM 739 N N . ASN A 1 91 ? -18.490 2.308 6.200 1.00 93.38 91 ASN A N 1
ATOM 740 C CA . ASN A 1 91 ? -18.530 2.006 4.760 1.00 93.38 91 ASN A CA 1
ATOM 741 C C . ASN A 1 91 ? -17.169 2.198 4.074 1.00 93.38 91 ASN A C 1
ATOM 743 O O . ASN A 1 91 ? -16.803 1.415 3.201 1.00 93.38 91 ASN A O 1
ATOM 747 N N . GLU A 1 92 ? -16.436 3.240 4.474 1.00 93.81 92 GLU A N 1
ATOM 748 C CA . GLU A 1 92 ? -15.074 3.518 4.031 1.00 93.81 92 GLU A CA 1
ATOM 749 C C . GLU A 1 92 ? -14.196 3.898 5.226 1.00 93.81 92 GLU A C 1
ATOM 751 O O . GLU A 1 92 ? -14.561 4.730 6.059 1.00 93.81 92 GLU A O 1
ATOM 756 N N . SER A 1 93 ? -13.007 3.310 5.288 1.00 94.12 93 SER A N 1
ATOM 757 C CA . SER A 1 93 ? -12.005 3.550 6.322 1.00 94.12 93 SER A CA 1
ATOM 758 C C . SER A 1 93 ? -10.915 4.485 5.785 1.00 94.12 93 SER A C 1
ATOM 760 O O . SER A 1 93 ? -10.220 4.124 4.829 1.00 94.12 93 SER A O 1
ATOM 762 N N . PRO A 1 94 ? -10.753 5.697 6.345 1.00 92.88 94 PRO A N 1
ATOM 763 C CA . PRO A 1 94 ? -9.664 6.588 5.961 1.00 92.88 94 PRO A CA 1
ATOM 764 C C . PRO A 1 94 ? -8.322 6.058 6.477 1.00 92.88 94 PRO A C 1
ATOM 766 O O . PRO A 1 94 ? -8.276 5.384 7.507 1.00 92.88 94 PRO A O 1
ATOM 769 N N . ASP A 1 95 ? -7.226 6.414 5.802 1.00 92.94 95 ASP A N 1
ATOM 770 C CA . ASP A 1 95 ? -5.892 6.113 6.319 1.00 92.94 95 ASP A CA 1
ATOM 771 C C . ASP A 1 95 ? -5.676 6.799 7.677 1.00 92.94 95 ASP A C 1
ATOM 773 O O . ASP A 1 95 ? -6.002 7.977 7.865 1.00 92.94 95 ASP A O 1
ATOM 777 N N . ASP A 1 96 ? -5.129 6.048 8.627 1.00 91.31 96 ASP A N 1
ATOM 778 C CA . ASP A 1 96 ? -4.740 6.512 9.952 1.00 91.31 96 ASP A CA 1
ATOM 779 C C . ASP A 1 96 ? -3.536 5.703 10.436 1.00 91.31 96 ASP A C 1
ATOM 781 O O . ASP A 1 96 ? -3.576 4.471 10.514 1.00 91.31 96 ASP A O 1
ATOM 785 N N . MET A 1 97 ? -2.450 6.408 10.739 1.00 89.12 97 MET A N 1
ATOM 786 C CA . MET A 1 97 ? -1.160 5.803 11.052 1.00 89.12 97 MET A CA 1
ATOM 787 C C . MET A 1 97 ? -0.971 5.714 12.571 1.00 89.12 97 MET A C 1
ATOM 789 O O . MET A 1 97 ? -1.290 6.667 13.287 1.00 89.12 97 MET A O 1
ATOM 793 N N . PRO A 1 98 ? -0.404 4.614 13.095 1.00 91.19 98 PRO A N 1
ATOM 794 C CA . PRO A 1 98 ? -0.093 4.514 14.511 1.00 91.19 98 PRO A CA 1
ATOM 795 C C . PRO A 1 98 ? 1.049 5.462 14.909 1.00 91.19 98 PRO A C 1
ATOM 797 O O . PRO A 1 98 ? 1.826 5.938 14.078 1.00 91.19 98 PRO A O 1
ATOM 800 N N . LEU A 1 99 ? 1.176 5.715 16.215 1.00 87.38 99 LEU A N 1
ATOM 801 C CA . LEU A 1 99 ? 2.244 6.559 16.751 1.00 87.38 99 LEU A CA 1
ATOM 802 C C . LEU A 1 99 ? 3.623 5.958 16.466 1.00 87.38 99 LEU A C 1
ATOM 804 O O . LEU A 1 99 ? 3.821 4.747 16.580 1.00 87.38 99 LEU A O 1
ATOM 808 N N . SER A 1 100 ? 4.581 6.828 16.136 1.00 87.81 100 SER A N 1
ATOM 809 C CA . SER A 1 100 ? 5.972 6.453 15.850 1.00 87.81 100 SER A CA 1
ATOM 810 C C . SER A 1 100 ? 6.099 5.349 14.793 1.00 87.81 100 SER A C 1
ATOM 812 O O . SER A 1 100 ? 6.983 4.504 14.900 1.00 87.81 100 SER A O 1
ATOM 814 N N . LEU A 1 101 ? 5.215 5.332 13.788 1.00 91.25 101 LEU A N 1
ATOM 815 C CA . LEU A 1 101 ? 5.273 4.360 12.700 1.00 91.25 101 LEU A CA 1
ATOM 816 C C . LEU A 1 101 ? 6.670 4.342 12.059 1.00 91.25 101 LEU A C 1
ATOM 818 O O . LEU A 1 101 ? 7.260 5.384 11.773 1.00 91.25 101 LEU A O 1
ATOM 822 N N . LEU A 1 102 ? 7.184 3.146 11.808 1.00 91.94 102 LEU A N 1
ATOM 823 C CA . LEU A 1 102 ? 8.379 2.891 11.019 1.00 91.94 102 LEU A CA 1
ATOM 824 C C . LEU A 1 102 ? 8.107 1.663 10.158 1.00 91.94 102 LEU A C 1
ATOM 826 O O . LEU A 1 102 ? 7.693 0.625 10.661 1.00 91.94 102 LEU A O 1
ATOM 830 N N . ILE A 1 103 ? 8.354 1.772 8.857 1.00 94.31 103 ILE A N 1
ATOM 831 C CA . ILE A 1 103 ? 8.183 0.659 7.925 1.00 94.31 103 ILE A CA 1
ATOM 832 C C . ILE A 1 103 ? 9.509 0.393 7.236 1.00 94.31 103 ILE A C 1
ATOM 834 O O . ILE A 1 103 ? 10.164 1.316 6.744 1.00 94.31 103 ILE A O 1
ATOM 838 N N . ARG A 1 104 ? 9.889 -0.881 7.177 1.00 95.94 104 ARG A N 1
ATOM 839 C CA . ARG A 1 104 ? 11.012 -1.362 6.378 1.00 95.94 104 ARG A CA 1
ATOM 840 C C . ARG A 1 104 ? 10.514 -2.368 5.354 1.00 95.94 104 ARG A C 1
ATOM 842 O O . ARG A 1 104 ? 9.856 -3.335 5.719 1.00 95.94 104 ARG A O 1
ATOM 849 N N . VAL A 1 105 ? 10.878 -2.173 4.095 1.00 96.81 105 VAL A N 1
ATOM 850 C CA . VAL A 1 105 ? 10.674 -3.157 3.029 1.00 96.81 105 VAL A CA 1
ATOM 851 C C . VAL A 1 105 ? 12.053 -3.629 2.596 1.00 96.81 105 VAL A C 1
ATOM 853 O O . VAL A 1 105 ? 12.918 -2.820 2.279 1.00 96.81 105 VAL A O 1
ATOM 856 N N . ASN A 1 106 ? 12.296 -4.938 2.667 1.00 96.12 106 ASN A N 1
ATOM 857 C CA . ASN A 1 106 ? 13.600 -5.553 2.404 1.00 96.12 106 ASN A CA 1
ATOM 858 C C . ASN A 1 106 ? 14.754 -4.893 3.179 1.00 96.12 106 ASN A C 1
ATOM 860 O O . ASN A 1 106 ? 15.813 -4.627 2.619 1.00 96.12 106 ASN A O 1
ATOM 864 N N . MET A 1 107 ? 14.533 -4.634 4.473 1.00 91.62 107 MET A N 1
ATOM 865 C CA . MET A 1 107 ? 15.462 -3.950 5.392 1.00 91.62 107 MET A CA 1
ATOM 866 C C . MET A 1 107 ? 15.688 -2.455 5.103 1.00 91.62 107 MET A C 1
ATOM 868 O O . MET A 1 107 ? 16.280 -1.768 5.933 1.00 91.62 107 MET A O 1
ATOM 872 N N . GLN A 1 108 ? 15.160 -1.916 4.001 1.00 94.94 108 GLN A N 1
ATOM 873 C CA . GLN A 1 108 ? 15.244 -0.493 3.680 1.00 94.94 108 GLN A CA 1
ATOM 874 C C . GLN A 1 108 ? 14.055 0.269 4.264 1.00 94.94 108 GLN A C 1
ATOM 876 O O . GLN A 1 108 ? 12.897 -0.124 4.102 1.00 94.94 108 GLN A O 1
ATOM 881 N N . LYS A 1 109 ? 14.339 1.369 4.968 1.00 93.06 109 LYS A N 1
ATOM 882 C CA . LYS A 1 109 ? 13.316 2.239 5.558 1.00 93.06 109 LYS A CA 1
ATOM 883 C C . LYS A 1 109 ? 12.498 2.905 4.449 1.00 93.06 109 LYS A C 1
ATOM 885 O O . LYS A 1 109 ? 13.066 3.501 3.541 1.00 93.06 109 LYS A O 1
ATOM 890 N N . CYS A 1 110 ? 11.173 2.825 4.540 1.00 90.88 110 CYS A N 1
ATOM 891 C CA . CYS A 1 110 ? 10.286 3.550 3.633 1.00 90.88 110 CYS A CA 1
ATOM 892 C C . CYS A 1 110 ? 10.183 5.021 4.062 1.00 90.88 110 CYS A C 1
ATOM 894 O O . CYS A 1 110 ? 10.109 5.294 5.268 1.00 90.88 110 CYS A O 1
ATOM 896 N N . PRO A 1 111 ? 10.161 5.968 3.110 1.00 85.06 111 PRO A N 1
ATOM 897 C CA . PRO A 1 111 ? 9.857 7.354 3.422 1.00 85.06 111 PRO A CA 1
ATOM 898 C C . PRO A 1 111 ? 8.410 7.437 3.914 1.00 85.06 111 PRO A C 1
ATOM 900 O O . PRO A 1 111 ? 7.487 6.959 3.258 1.00 85.06 111 PRO A O 1
ATOM 903 N N . LEU A 1 112 ? 8.217 8.021 5.094 1.00 83.94 112 LEU A N 1
ATOM 904 C CA . LEU A 1 112 ? 6.883 8.331 5.592 1.00 83.94 112 LEU A CA 1
ATOM 905 C C . LEU A 1 112 ? 6.495 9.732 5.129 1.00 83.94 112 LEU A C 1
ATOM 907 O O . LEU A 1 112 ? 7.367 10.603 5.041 1.00 83.94 112 LEU A O 1
ATOM 911 N N . PRO A 1 113 ? 5.209 9.961 4.832 1.00 74.44 113 PRO A N 1
ATOM 912 C CA . PRO A 1 113 ? 4.756 11.275 4.433 1.00 74.44 113 PRO A CA 1
ATOM 913 C C . PRO A 1 113 ? 4.977 12.269 5.587 1.00 74.44 113 PRO A C 1
ATOM 915 O O . PRO A 1 113 ? 4.913 11.883 6.761 1.00 74.44 113 PRO A O 1
ATOM 918 N N . PRO A 1 114 ? 5.285 13.541 5.284 1.00 63.47 114 PRO A N 1
ATOM 919 C CA . PRO A 1 114 ? 5.584 14.523 6.314 1.00 63.47 114 PRO A CA 1
ATOM 920 C C . PRO A 1 114 ? 4.392 14.656 7.271 1.00 63.47 114 PRO A C 1
ATOM 922 O O . PRO A 1 114 ? 3.241 14.824 6.854 1.00 63.47 114 PRO A O 1
ATOM 925 N N . THR A 1 115 ? 4.664 14.570 8.572 1.00 59.78 115 THR A N 1
ATOM 926 C CA . THR A 1 115 ? 3.719 14.969 9.619 1.00 59.78 115 THR A CA 1
ATOM 927 C C . THR A 1 115 ? 3.525 16.476 9.516 1.00 59.78 115 THR A C 1
ATOM 929 O O . THR A 1 115 ? 4.507 17.210 9.635 1.00 59.78 115 THR A O 1
ATOM 932 N N . GLN A 1 116 ? 2.297 16.948 9.279 1.00 50.19 116 GLN A N 1
ATOM 933 C CA . GLN A 1 116 ? 2.008 18.383 9.320 1.00 50.19 116 GLN A CA 1
ATOM 934 C C . GLN A 1 116 ? 2.388 18.913 10.711 1.00 50.19 116 GLN A C 1
ATOM 936 O O . GLN A 1 116 ? 1.870 18.454 11.727 1.00 50.19 116 GLN A O 1
ATOM 941 N N . GLN A 1 117 ? 3.352 19.834 10.764 1.00 39.41 117 GLN A N 1
ATOM 942 C CA . GLN A 1 117 ? 3.757 20.506 11.996 1.00 39.41 117 GLN A CA 1
ATOM 943 C C . GLN A 1 117 ? 2.848 21.727 12.203 1.00 39.41 117 GLN A C 1
ATOM 945 O O . GLN A 1 117 ? 3.095 22.784 11.633 1.00 39.41 117 GLN A O 1
ATOM 950 N N . GLY A 1 118 ? 1.776 21.570 12.986 1.00 44.19 118 GLY A N 1
ATOM 951 C CA . GLY A 1 118 ? 0.884 22.668 13.382 1.00 44.19 118 GLY A CA 1
ATOM 952 C C . GLY A 1 118 ? -0.396 22.185 14.074 1.00 44.19 118 GLY A C 1
ATOM 953 O O . GLY A 1 118 ? -1.159 21.444 13.470 1.00 44.19 118 GLY A O 1
ATOM 954 N N . PHE A 1 119 ? -0.571 22.597 15.340 1.00 46.50 119 PHE A N 1
ATOM 955 C CA . PHE A 1 119 ? -1.642 22.364 16.340 1.00 46.50 119 PHE A CA 1
ATOM 956 C C . PHE A 1 119 ? -2.290 20.978 16.514 1.00 46.50 119 PHE A C 1
ATOM 958 O O . PHE A 1 119 ? -2.793 20.719 17.602 1.00 46.50 119 PHE A O 1
ATOM 965 N N . GLU A 1 120 ? -2.171 20.036 15.582 1.00 46.91 120 GLU A N 1
ATOM 966 C CA . GLU A 1 120 ? -2.417 18.616 15.827 1.00 46.91 120 GLU A CA 1
ATOM 967 C C . GLU A 1 120 ? -1.427 17.759 15.033 1.00 46.91 120 GLU A C 1
ATOM 969 O O . GLU A 1 120 ? -1.394 17.781 13.806 1.00 46.91 120 GLU A O 1
ATOM 974 N N . LEU A 1 121 ? -0.613 16.980 15.750 1.00 49.31 121 LEU A N 1
ATOM 975 C CA . LEU A 1 121 ? 0.407 16.072 15.215 1.00 49.31 121 LEU A CA 1
ATOM 976 C C . LEU A 1 121 ? -0.224 14.849 14.526 1.00 49.31 121 LEU A C 1
ATOM 978 O O . LEU A 1 121 ? -0.007 13.711 14.947 1.00 49.31 121 LEU A O 1
ATOM 982 N N . ARG A 1 122 ? -1.035 15.049 13.484 1.00 50.22 122 ARG A N 1
ATOM 983 C CA . ARG A 1 122 ? -1.550 13.943 12.675 1.00 50.22 122 ARG A CA 1
ATOM 984 C C . ARG A 1 122 ? -0.662 13.755 11.442 1.00 50.22 122 ARG A C 1
ATOM 986 O O . ARG A 1 122 ? -0.476 14.703 10.677 1.00 50.22 122 ARG A O 1
ATOM 993 N N . PRO A 1 123 ? -0.087 12.553 11.234 1.00 52.78 123 PRO A N 1
ATOM 994 C CA . PRO A 1 123 ? 0.504 12.189 9.954 1.00 52.78 123 PRO A CA 1
ATOM 995 C C . PRO A 1 123 ? -0.488 12.532 8.849 1.00 52.78 123 PRO A C 1
ATOM 997 O O . PRO A 1 123 ? -1.690 12.286 8.998 1.00 52.78 123 PRO A O 1
ATOM 1000 N N . THR A 1 124 ? -0.005 13.136 7.765 1.00 53.16 124 THR A N 1
ATOM 1001 C CA . THR A 1 124 ? -0.845 13.304 6.582 1.00 53.16 124 THR A CA 1
ATOM 1002 C C . THR A 1 124 ? -1.401 11.925 6.229 1.00 53.16 124 THR A C 1
ATOM 1004 O O . THR A 1 124 ? -0.663 10.943 6.174 1.00 53.16 124 THR A O 1
ATOM 1007 N N . LYS A 1 125 ? -2.731 11.832 6.130 1.00 69.50 125 LYS A N 1
ATOM 1008 C CA . LYS A 1 125 ? -3.481 10.587 5.908 1.00 69.50 125 LYS A CA 1
ATOM 1009 C C . LYS A 1 125 ? -3.306 10.132 4.460 1.00 69.50 125 LYS A C 1
ATOM 1011 O O . LYS A 1 125 ? -4.248 10.160 3.673 1.00 69.50 125 LYS A O 1
ATOM 1016 N N . THR A 1 126 ? -2.068 9.848 4.080 1.00 78.44 126 THR A N 1
ATOM 1017 C CA . THR A 1 126 ? -1.660 9.541 2.716 1.00 78.44 126 THR A CA 1
ATOM 1018 C C . THR A 1 126 ? -1.057 8.139 2.655 1.00 78.44 126 THR A C 1
ATOM 1020 O O . THR A 1 126 ? -0.449 7.672 3.624 1.00 78.44 126 THR A O 1
ATOM 1023 N N . PRO A 1 127 ? -1.243 7.437 1.528 1.00 88.81 127 PRO A N 1
ATOM 1024 C CA . PRO A 1 127 ? -0.661 6.123 1.318 1.00 88.81 127 PRO A CA 1
ATOM 1025 C C . PRO A 1 127 ? 0.868 6.218 1.267 1.00 88.81 127 PRO A C 1
ATOM 1027 O O . PRO A 1 127 ? 1.438 7.224 0.838 1.00 88.81 127 PRO A O 1
ATOM 1030 N N . ILE A 1 128 ? 1.541 5.148 1.678 1.00 92.88 128 ILE A N 1
ATOM 1031 C CA . ILE A 1 128 ? 3.003 5.086 1.741 1.00 92.88 128 ILE A CA 1
ATOM 1032 C C . ILE A 1 128 ? 3.515 4.341 0.512 1.00 92.88 128 ILE A C 1
ATOM 1034 O O . ILE A 1 128 ? 3.321 3.132 0.383 1.00 92.88 128 ILE A O 1
ATOM 1038 N N . ASN A 1 129 ? 4.184 5.057 -0.392 1.00 93.62 129 ASN A N 1
ATOM 1039 C CA . ASN A 1 129 ? 4.840 4.448 -1.546 1.00 93.62 129 ASN A CA 1
ATOM 1040 C C . ASN A 1 129 ? 6.108 3.705 -1.099 1.00 93.62 129 ASN A C 1
ATOM 1042 O O . ASN A 1 129 ? 6.994 4.288 -0.474 1.00 93.62 129 ASN A O 1
ATOM 1046 N N . CYS A 1 130 ? 6.204 2.424 -1.447 1.00 95.12 130 CYS A N 1
ATOM 1047 C CA . CYS A 1 130 ? 7.367 1.585 -1.154 1.00 95.12 130 CYS A CA 1
ATOM 1048 C C . CYS A 1 130 ? 7.988 0.946 -2.406 1.00 95.12 130 CYS A C 1
ATOM 1050 O O . CYS A 1 130 ? 8.827 0.056 -2.286 1.00 95.12 130 CYS A O 1
ATOM 1052 N N . SER A 1 131 ? 7.602 1.407 -3.601 1.00 95.12 131 SER A N 1
ATOM 1053 C CA . SER A 1 131 ? 7.978 0.804 -4.890 1.00 95.12 131 SER A CA 1
ATOM 1054 C C . SER A 1 131 ? 9.489 0.694 -5.090 1.00 95.12 131 SER A C 1
ATOM 1056 O O . SER A 1 131 ? 9.961 -0.331 -5.567 1.00 95.12 131 SER A O 1
ATOM 1058 N N . GLU A 1 132 ? 10.254 1.704 -4.664 1.00 93.81 132 GLU A N 1
ATOM 1059 C CA . GLU A 1 132 ? 11.724 1.707 -4.742 1.00 93.81 132 GLU A CA 1
ATOM 1060 C C . GLU A 1 132 ? 12.375 0.587 -3.913 1.00 93.81 132 GLU A C 1
ATOM 1062 O O . GLU A 1 132 ? 13.437 0.085 -4.276 1.00 93.81 132 GLU A O 1
ATOM 1067 N N . ASN A 1 133 ? 11.720 0.156 -2.832 1.00 95.50 133 ASN A N 1
ATOM 1068 C CA . ASN A 1 133 ? 12.260 -0.826 -1.893 1.00 95.50 133 ASN A CA 1
ATOM 1069 C C . ASN A 1 133 ? 11.806 -2.259 -2.221 1.00 95.50 133 ASN A C 1
ATOM 1071 O O . ASN A 1 133 ? 12.325 -3.225 -1.649 1.00 95.50 133 ASN A O 1
ATOM 1075 N N . VAL A 1 134 ? 10.828 -2.420 -3.117 1.00 96.38 134 VAL A N 1
ATOM 1076 C CA . VAL A 1 134 ? 10.299 -3.719 -3.545 1.00 96.38 134 VAL A CA 1
ATOM 1077 C C . VAL A 1 134 ? 11.206 -4.325 -4.616 1.00 96.38 134 VAL A C 1
ATOM 1079 O O . VAL A 1 134 ? 11.538 -3.713 -5.627 1.00 96.38 134 VAL A O 1
ATOM 1082 N N . LYS A 1 135 ? 11.574 -5.591 -4.428 1.00 96.56 135 LYS A N 1
ATOM 1083 C CA . LYS A 1 135 ? 12.238 -6.409 -5.441 1.00 96.56 135 LYS A CA 1
ATOM 1084 C C . LYS A 1 135 ? 11.209 -6.804 -6.493 1.00 96.56 135 LYS A C 1
ATOM 1086 O O . LYS A 1 135 ? 10.298 -7.583 -6.208 1.00 96.56 135 LYS A O 1
ATOM 1091 N N . ILE A 1 136 ? 11.377 -6.285 -7.705 1.00 95.12 136 ILE A N 1
ATOM 1092 C CA . ILE A 1 136 ? 10.523 -6.582 -8.860 1.00 95.12 136 ILE A CA 1
ATOM 1093 C C . ILE A 1 136 ? 10.960 -7.924 -9.450 1.00 95.12 136 ILE A C 1
ATOM 1095 O O . ILE A 1 136 ? 11.732 -7.993 -10.404 1.00 95.12 136 ILE A O 1
ATOM 1099 N N . SER A 1 137 ? 10.547 -9.008 -8.799 1.00 94.69 137 SER A N 1
ATOM 1100 C CA . SER A 1 137 ? 10.875 -10.373 -9.198 1.00 94.69 137 SER A CA 1
ATOM 1101 C C . SER A 1 137 ? 9.759 -11.329 -8.776 1.00 94.69 137 SER A C 1
ATOM 1103 O O . SER A 1 137 ? 9.318 -11.257 -7.626 1.00 94.69 137 SER A O 1
ATOM 1105 N N . PRO A 1 138 ? 9.337 -12.258 -9.653 1.00 94.50 138 PRO A N 1
ATOM 1106 C CA . PRO A 1 138 ? 8.286 -13.216 -9.327 1.00 94.50 138 PRO A CA 1
ATOM 1107 C C . PRO A 1 138 ? 8.776 -14.425 -8.517 1.00 94.50 138 PRO A C 1
ATOM 1109 O O . PRO A 1 138 ? 7.977 -15.255 -8.100 1.00 94.50 138 PRO A O 1
ATOM 1112 N N . ILE A 1 139 ? 10.089 -14.552 -8.299 1.00 95.31 139 ILE A N 1
ATOM 1113 C CA . ILE A 1 139 ? 10.697 -15.690 -7.586 1.00 95.31 139 ILE A CA 1
ATOM 1114 C C . ILE A 1 139 ? 11.366 -15.283 -6.272 1.00 95.31 139 ILE A C 1
ATOM 1116 O O . ILE A 1 139 ? 11.770 -16.138 -5.486 1.00 95.31 139 ILE A O 1
ATOM 1120 N N . VAL A 1 140 ? 11.494 -13.979 -6.017 1.00 96.44 140 VAL A N 1
ATOM 1121 C CA . VAL A 1 140 ? 12.099 -13.459 -4.791 1.00 96.44 140 VAL A CA 1
ATOM 1122 C C . VAL A 1 140 ? 11.014 -12.865 -3.911 1.00 96.44 140 VAL A C 1
ATOM 1124 O O . VAL A 1 140 ? 10.256 -11.995 -4.328 1.00 96.44 140 VAL A O 1
ATOM 1127 N N . ALA A 1 141 ? 10.969 -13.314 -2.662 1.00 97.19 141 ALA A N 1
ATOM 1128 C CA . ALA A 1 141 ? 10.057 -12.748 -1.689 1.00 97.19 141 ALA A CA 1
ATOM 1129 C C . ALA A 1 141 ? 10.500 -11.356 -1.224 1.00 97.19 141 ALA A C 1
ATOM 1131 O O . ALA A 1 141 ? 11.686 -11.091 -0.996 1.00 97.19 141 ALA A O 1
ATOM 1132 N N . ASN A 1 142 ? 9.505 -10.506 -1.011 1.00 97.94 142 ASN A N 1
ATOM 1133 C CA . ASN A 1 142 ? 9.623 -9.211 -0.373 1.00 97.94 142 ASN A CA 1
ATOM 1134 C C . ASN A 1 142 ? 9.184 -9.332 1.084 1.00 97.94 142 ASN A C 1
ATOM 1136 O O . ASN A 1 142 ? 8.117 -9.879 1.362 1.00 97.94 142 ASN A O 1
ATOM 1140 N N . ASN A 1 143 ? 10.002 -8.824 2.005 1.00 97.69 143 ASN A N 1
ATOM 1141 C CA . ASN A 1 143 ? 9.688 -8.818 3.434 1.00 97.69 143 ASN A CA 1
ATOM 1142 C C . ASN A 1 143 ? 9.375 -7.394 3.889 1.00 97.69 143 ASN A C 1
ATOM 1144 O O . ASN A 1 143 ? 10.124 -6.468 3.576 1.00 97.69 143 ASN A O 1
ATOM 1148 N N . ILE A 1 144 ? 8.303 -7.234 4.651 1.00 97.44 144 ILE A N 1
ATOM 1149 C CA . ILE A 1 144 ? 7.847 -5.967 5.214 1.00 97.44 144 ILE A CA 1
ATOM 1150 C C . ILE A 1 144 ? 7.900 -6.106 6.731 1.00 97.44 144 ILE A C 1
ATOM 1152 O O . ILE A 1 144 ? 7.342 -7.053 7.278 1.00 97.44 144 ILE A O 1
ATOM 1156 N N . ALA A 1 145 ? 8.549 -5.171 7.409 1.00 95.69 145 ALA A N 1
ATOM 1157 C CA . ALA A 1 145 ? 8.509 -5.044 8.858 1.00 95.69 145 ALA A CA 1
ATOM 1158 C C . ALA A 1 145 ? 7.871 -3.702 9.216 1.00 95.69 145 ALA A C 1
ATOM 1160 O O . ALA A 1 145 ? 8.277 -2.660 8.694 1.00 95.69 145 ALA A O 1
ATOM 1161 N N . ILE A 1 146 ? 6.862 -3.743 10.079 1.00 95.12 146 ILE A N 1
ATOM 1162 C CA . ILE A 1 146 ? 6.113 -2.580 10.544 1.00 95.12 146 ILE A CA 1
ATOM 1163 C C . ILE A 1 146 ? 6.322 -2.472 12.046 1.00 95.12 146 ILE A C 1
ATOM 1165 O O . ILE A 1 146 ? 5.977 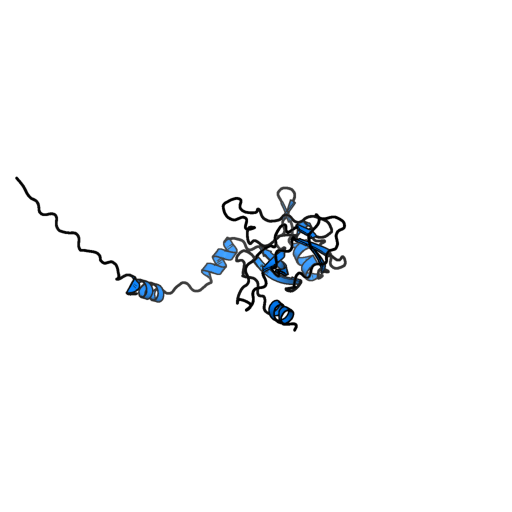-3.390 12.792 1.00 95.12 146 ILE A O 1
ATOM 1169 N N . HIS A 1 147 ? 6.864 -1.339 12.478 1.00 93.50 147 HIS A N 1
ATOM 1170 C CA . HIS A 1 147 ? 7.083 -1.000 13.875 1.00 93.50 147 HIS A CA 1
ATOM 1171 C C . HIS A 1 147 ? 6.199 0.176 14.266 1.00 93.50 147 HIS A C 1
ATOM 1173 O O . HIS A 1 147 ? 6.082 1.143 13.514 1.00 93.50 147 HIS A O 1
ATOM 1179 N N . TRP A 1 148 ? 5.585 0.115 15.443 1.00 92.44 148 TRP A N 1
ATOM 1180 C CA . TRP A 1 148 ? 4.779 1.220 15.962 1.00 92.44 148 TRP A CA 1
ATOM 1181 C C . TRP A 1 148 ? 4.729 1.223 17.486 1.00 92.44 148 TRP A C 1
ATOM 1183 O O . TRP A 1 148 ? 4.900 0.188 18.129 1.00 92.44 148 TRP A O 1
ATOM 1193 N N . THR A 1 149 ? 4.446 2.381 18.073 1.00 90.56 149 THR A N 1
ATOM 1194 C CA . THR A 1 149 ? 4.187 2.503 19.509 1.00 90.56 149 THR A CA 1
ATOM 1195 C C . THR A 1 149 ? 2.716 2.173 19.793 1.00 90.56 149 THR A C 1
ATOM 1197 O O . THR A 1 149 ? 1.826 2.814 19.221 1.00 90.56 149 THR A O 1
ATOM 1200 N N . PRO A 1 150 ? 2.409 1.192 20.662 1.00 89.44 150 PRO A N 1
ATOM 1201 C CA . PRO A 1 150 ? 1.034 0.872 21.034 1.00 89.44 150 PRO A CA 1
ATOM 1202 C C . PRO A 1 150 ? 0.354 2.052 21.736 1.00 89.44 150 PRO A C 1
ATOM 1204 O O . PRO A 1 150 ? 0.894 2.606 22.686 1.00 89.44 150 PRO A O 1
ATOM 1207 N N . ASN A 1 151 ? -0.858 2.406 21.305 1.00 89.44 151 ASN A N 1
ATOM 1208 C CA . ASN A 1 151 ? -1.649 3.498 21.890 1.00 89.44 151 ASN A CA 1
ATOM 1209 C C . ASN A 1 151 ? -3.084 3.076 22.254 1.00 89.44 151 ASN A C 1
ATOM 1211 O O . ASN A 1 151 ? -4.004 3.886 22.233 1.00 89.44 151 ASN A O 1
ATOM 1215 N N . GLY A 1 152 ? -3.292 1.783 22.519 1.00 89.56 152 GLY A N 1
ATOM 1216 C CA . GLY A 1 152 ? -4.605 1.203 22.830 1.00 89.56 152 GLY A CA 1
ATOM 1217 C C . GLY A 1 152 ? -5.531 1.010 21.622 1.00 89.56 152 GLY A C 1
ATOM 1218 O O . GLY A 1 152 ? -6.501 0.261 21.718 1.00 89.56 152 GLY A O 1
ATOM 1219 N N . LYS A 1 153 ? -5.223 1.614 20.468 1.00 92.75 153 LYS A N 1
ATOM 1220 C CA . LYS A 1 153 ? -5.978 1.429 19.224 1.00 92.75 153 LYS A CA 1
ATOM 1221 C C . LYS A 1 153 ? -5.519 0.182 18.466 1.00 92.75 153 LYS A C 1
ATOM 1223 O O . LYS A 1 153 ? -4.353 -0.215 18.525 1.00 92.75 153 LYS A O 1
ATOM 1228 N N . LYS A 1 154 ? -6.447 -0.409 17.715 1.00 93.88 154 LYS A N 1
ATOM 1229 C CA . LYS A 1 154 ? -6.184 -1.483 16.751 1.00 93.88 154 LYS A CA 1
ATOM 1230 C C . LYS A 1 154 ? -6.045 -0.880 15.358 1.00 93.88 154 LYS A C 1
ATOM 1232 O O . LYS A 1 154 ? -6.807 0.017 15.009 1.00 93.88 154 LYS A O 1
ATOM 1237 N N . TYR A 1 155 ? -5.112 -1.397 14.570 1.00 95.31 155 TYR A N 1
ATOM 1238 C CA . TYR A 1 155 ? -4.863 -0.934 13.207 1.00 95.31 155 TYR A CA 1
ATOM 1239 C C . TYR A 1 155 ? -4.903 -2.103 12.234 1.00 95.31 155 TYR A C 1
ATOM 1241 O O . TYR A 1 155 ? -4.533 -3.224 12.590 1.00 95.31 155 TYR A O 1
ATOM 1249 N N . VAL A 1 156 ? -5.333 -1.824 11.012 1.00 96.62 156 VAL A N 1
ATOM 1250 C CA . VAL A 1 156 ? -5.382 -2.768 9.897 1.00 96.62 156 VAL A CA 1
ATOM 1251 C C . VAL A 1 156 ? -4.424 -2.279 8.829 1.00 96.62 156 VAL A C 1
ATOM 1253 O O . VAL A 1 156 ? -4.425 -1.100 8.491 1.00 96.62 156 VAL A O 1
ATOM 1256 N N . PHE A 1 157 ? -3.603 -3.187 8.326 1.00 96.69 157 PHE A N 1
ATOM 1257 C CA . PHE A 1 157 ? -2.642 -2.961 7.258 1.00 96.69 157 PHE A CA 1
ATOM 1258 C C . PHE A 1 157 ? -3.123 -3.636 5.974 1.00 96.69 157 PHE A C 1
ATOM 1260 O O . PHE A 1 157 ? -3.631 -4.754 6.020 1.00 96.69 157 PHE A O 1
ATOM 1267 N N . ALA A 1 158 ? -2.910 -2.983 4.838 1.00 97.62 158 ALA A N 1
ATOM 1268 C CA . ALA A 1 158 ? -3.055 -3.577 3.517 1.00 97.62 158 ALA A CA 1
ATOM 1269 C C . ALA A 1 158 ? -1.955 -3.064 2.578 1.00 97.62 158 ALA A C 1
ATOM 1271 O O . ALA A 1 158 ? -1.377 -1.989 2.789 1.00 97.62 158 ALA A O 1
ATOM 1272 N N . MET A 1 159 ? -1.686 -3.831 1.523 1.00 97.62 159 MET A N 1
ATOM 1273 C CA . MET A 1 159 ? -0.805 -3.420 0.434 1.00 97.62 159 MET A CA 1
ATOM 1274 C C . MET A 1 159 ? -1.540 -3.531 -0.894 1.00 97.62 159 MET A C 1
ATOM 1276 O O . MET A 1 159 ? -2.084 -4.584 -1.219 1.00 97.62 159 MET A O 1
ATOM 1280 N N . PHE A 1 160 ? -1.477 -2.461 -1.679 1.00 97.94 160 PHE A N 1
ATOM 1281 C CA . PHE A 1 160 ? -2.099 -2.367 -2.992 1.00 97.94 160 PHE A CA 1
ATOM 1282 C C . PHE A 1 160 ? -1.044 -2.173 -4.078 1.00 97.94 160 PHE A C 1
ATOM 1284 O O . PHE A 1 160 ? -0.062 -1.451 -3.878 1.00 97.94 160 PHE A O 1
ATOM 1291 N N . LEU A 1 161 ? -1.275 -2.780 -5.238 1.00 97.94 161 LEU A N 1
ATOM 1292 C CA . LEU A 1 161 ? -0.675 -2.356 -6.494 1.00 97.94 161 LEU A CA 1
ATOM 1293 C C . LEU A 1 161 ? -1.634 -1.356 -7.135 1.00 97.94 161 LEU A C 1
ATOM 1295 O O . LEU A 1 161 ? -2.798 -1.675 -7.375 1.00 97.94 161 LEU A O 1
ATOM 1299 N N . VAL A 1 162 ? -1.160 -0.144 -7.399 1.00 97.38 162 VAL A N 1
ATOM 1300 C CA . VAL A 1 162 ? -1.983 0.930 -7.960 1.00 97.38 162 VAL A CA 1
ATOM 1301 C C . VAL A 1 162 ? -1.339 1.533 -9.195 1.00 97.38 162 VAL A C 1
ATOM 1303 O O . VAL A 1 162 ? -0.120 1.497 -9.339 1.00 97.38 162 VAL A O 1
ATOM 1306 N N . LYS A 1 163 ? -2.144 2.146 -10.056 1.00 96.50 163 LYS A N 1
ATOM 1307 C CA . LYS A 1 163 ? -1.696 2.993 -11.160 1.00 96.50 163 LYS A CA 1
ATOM 1308 C C . LYS A 1 163 ? -1.925 4.459 -10.808 1.00 96.50 163 LYS A C 1
ATOM 1310 O O . LYS A 1 163 ? -3.030 4.831 -10.414 1.00 96.50 163 LYS A O 1
ATOM 1315 N N . ILE A 1 164 ? -0.901 5.295 -10.969 1.00 93.38 164 ILE A N 1
ATOM 1316 C CA . ILE A 1 164 ? -1.044 6.748 -10.823 1.00 93.38 164 ILE A CA 1
ATOM 1317 C C . ILE A 1 164 ? -1.860 7.288 -11.996 1.00 93.38 164 ILE A C 1
ATOM 1319 O O . ILE A 1 164 ? -1.553 7.016 -13.160 1.00 93.38 164 ILE A O 1
ATOM 1323 N N . LEU A 1 165 ? -2.877 8.085 -11.691 1.00 90.00 165 LEU A N 1
ATOM 1324 C CA . LEU A 1 165 ? -3.669 8.798 -12.681 1.00 90.00 165 LEU A CA 1
ATOM 1325 C C . LEU A 1 165 ? -3.152 10.226 -12.852 1.00 90.00 165 LEU A C 1
ATOM 1327 O O . LEU A 1 165 ? -2.882 10.933 -11.882 1.00 90.00 165 LEU A O 1
ATOM 1331 N N . THR A 1 166 ? -3.039 10.656 -14.107 1.00 85.38 166 THR A N 1
ATOM 1332 C CA . THR A 1 166 ? -2.717 12.045 -14.441 1.00 85.38 166 THR A CA 1
ATOM 1333 C C . THR A 1 166 ? -3.931 12.945 -14.226 1.00 85.38 166 THR A C 1
ATOM 1335 O O . THR A 1 166 ? -5.073 12.480 -14.268 1.00 85.38 166 THR A O 1
ATOM 1338 N N . VAL A 1 167 ? -3.692 14.246 -14.026 1.00 82.88 167 VAL A N 1
ATOM 1339 C CA . VAL A 1 167 ? -4.762 15.254 -13.910 1.00 82.88 167 VAL A CA 1
ATOM 1340 C C . VAL A 1 167 ? -5.690 15.195 -15.121 1.00 82.88 167 VAL A C 1
ATOM 1342 O O . VAL A 1 167 ? -6.901 15.187 -14.947 1.00 82.88 167 VAL A O 1
ATOM 1345 N N . ASP A 1 168 ? -5.142 15.041 -16.326 1.00 79.50 168 ASP A N 1
ATOM 1346 C CA . ASP A 1 168 ? -5.936 14.933 -17.554 1.00 79.50 168 ASP A CA 1
ATOM 1347 C C . ASP A 1 168 ? -6.843 13.697 -17.552 1.00 79.50 168 ASP A C 1
ATOM 1349 O O . ASP A 1 168 ? -8.007 13.763 -17.945 1.00 79.50 168 ASP A O 1
ATOM 1353 N N . THR A 1 169 ? -6.340 12.565 -17.049 1.00 77.88 169 THR A N 1
ATOM 1354 C CA . THR A 1 169 ? -7.132 11.333 -16.923 1.00 77.88 169 THR A CA 1
ATOM 1355 C C . THR A 1 169 ? -8.263 11.512 -15.913 1.00 77.88 169 THR A C 1
ATOM 1357 O O . THR A 1 169 ? -9.377 11.038 -16.133 1.00 77.88 169 THR A O 1
ATOM 1360 N N . LEU A 1 170 ? -7.989 12.203 -14.807 1.00 81.06 170 LEU A N 1
ATOM 1361 C CA . LEU A 1 170 ? -8.991 12.529 -13.797 1.00 81.06 170 LEU A CA 1
ATOM 1362 C C . LEU A 1 170 ? -10.042 13.508 -14.313 1.00 81.06 170 LEU A C 1
ATOM 1364 O O . LEU A 1 170 ? -11.227 13.296 -14.070 1.00 81.06 170 LEU A O 1
ATOM 1368 N N . LEU A 1 171 ? -9.618 14.540 -15.041 1.00 80.62 171 LEU A N 1
ATOM 1369 C CA . LEU A 1 171 ? -10.507 15.524 -15.643 1.00 80.62 171 LEU A CA 1
ATOM 1370 C C . LEU A 1 171 ? -11.435 14.855 -16.652 1.00 80.62 171 LEU A C 1
ATOM 1372 O O . LEU A 1 171 ? -12.639 15.078 -16.603 1.00 80.62 171 LEU A O 1
ATOM 1376 N N . LYS A 1 172 ? -10.898 13.964 -17.490 1.00 80.00 172 LYS A N 1
ATOM 1377 C CA . LYS A 1 172 ? -11.705 13.172 -18.416 1.00 80.00 172 LYS A CA 1
ATOM 1378 C C . LYS A 1 172 ? -12.723 12.295 -17.679 1.00 80.00 172 LYS A C 1
ATOM 1380 O O . LYS A 1 172 ? -13.904 12.356 -17.988 1.00 80.00 172 LYS A O 1
ATOM 1385 N N . LYS A 1 173 ? -12.306 11.565 -16.634 1.00 80.56 173 LYS A N 1
ATOM 1386 C CA . LYS A 1 173 ? -13.230 10.777 -15.789 1.00 80.56 173 LYS A CA 1
ATOM 1387 C C . LYS A 1 173 ? -14.317 11.633 -15.128 1.00 80.56 173 LYS A C 1
ATOM 1389 O O . LYS A 1 173 ? -15.391 11.120 -14.837 1.00 80.56 173 LYS A O 1
ATOM 1394 N N . LEU A 1 174 ? -14.026 12.900 -14.834 1.00 79.81 174 LEU A N 1
ATOM 1395 C CA . LEU A 1 174 ? -14.987 13.842 -14.264 1.00 79.81 174 LEU A CA 1
ATOM 1396 C C . LEU A 1 174 ? -15.946 14.396 -15.324 1.00 79.81 174 LEU A C 1
ATOM 1398 O O . LEU A 1 174 ? -17.118 14.563 -15.022 1.00 79.81 174 LEU A O 1
ATOM 1402 N N . GLN A 1 175 ? -15.469 14.639 -16.546 1.00 81.75 175 GLN A N 1
ATOM 1403 C CA . GLN A 1 175 ? -16.294 15.048 -17.689 1.00 81.75 175 GLN A CA 1
ATOM 1404 C C . GLN A 1 175 ? -17.216 13.926 -18.180 1.00 81.75 175 GLN A C 1
ATOM 1406 O O . GLN A 1 175 ? -18.321 14.206 -18.628 1.00 81.75 175 GLN A O 1
ATOM 1411 N N . ASP A 1 176 ? -16.769 12.672 -18.077 1.00 79.12 176 ASP A N 1
ATOM 1412 C CA . ASP A 1 176 ? -17.552 11.486 -18.440 1.00 79.12 176 ASP A CA 1
ATOM 1413 C C . ASP A 1 176 ? -18.611 11.129 -17.376 1.00 79.12 176 ASP A C 1
ATOM 1415 O O . ASP A 1 176 ? -19.474 10.288 -17.624 1.00 79.12 176 ASP A O 1
ATOM 1419 N N . LYS A 1 177 ? -18.552 11.731 -16.177 1.00 79.00 177 LYS A N 1
ATOM 1420 C CA . LYS A 1 177 ? -19.648 11.639 -15.207 1.00 79.00 177 LYS A CA 1
ATOM 1421 C C . LYS A 1 177 ? -20.771 12.566 -15.647 1.00 79.00 177 LYS A C 1
ATOM 1423 O O . LYS A 1 177 ? -20.509 13.717 -15.988 1.00 79.00 177 LYS A O 1
ATOM 1428 N N . ASP A 1 178 ? -22.005 12.075 -15.567 1.00 69.56 178 ASP A N 1
ATOM 1429 C CA . ASP A 1 178 ? -23.188 12.885 -15.837 1.00 69.56 178 ASP A CA 1
ATOM 1430 C C . ASP A 1 178 ? -23.116 14.190 -15.036 1.00 69.56 178 ASP A C 1
ATOM 1432 O O . ASP A 1 178 ? -22.921 14.192 -13.814 1.00 69.56 178 ASP A O 1
ATOM 1436 N N . GLY A 1 179 ? -23.195 15.310 -15.755 1.00 64.50 179 GLY A N 1
ATOM 1437 C CA . GLY A 1 179 ? -23.224 16.629 -15.143 1.00 64.50 179 GLY A CA 1
ATOM 1438 C C . GLY A 1 179 ? -24.453 16.771 -14.250 1.00 64.50 179 GLY A C 1
ATOM 1439 O O . GLY A 1 179 ? -25.483 16.142 -14.486 1.00 64.50 179 GLY A O 1
ATOM 1440 N N . ILE A 1 180 ? -24.352 17.621 -13.228 1.00 69.12 180 ILE A N 1
ATOM 1441 C CA . ILE A 1 180 ? -25.510 17.982 -12.403 1.00 69.12 180 ILE A CA 1
ATOM 1442 C C . ILE A 1 180 ? -26.581 18.557 -13.336 1.00 69.12 180 ILE A C 1
ATOM 1444 O O . ILE A 1 180 ? -26.288 19.460 -14.129 1.00 69.12 180 ILE A O 1
ATOM 1448 N N . SER A 1 181 ? -27.804 18.018 -13.274 1.00 74.06 181 SER A N 1
ATOM 1449 C CA . SER A 1 181 ? -28.886 18.491 -14.133 1.00 74.06 181 SER A CA 1
ATOM 1450 C C . SER A 1 181 ? -29.171 19.964 -13.841 1.00 74.06 181 SER A C 1
ATOM 1452 O O . SER A 1 181 ? -29.137 20.432 -12.697 1.00 74.06 181 SER A O 1
ATOM 1454 N N . SER A 1 182 ? -29.519 20.710 -14.888 1.00 68.38 182 SER A N 1
ATOM 1455 C CA . SER A 1 182 ? -30.003 22.084 -14.728 1.00 68.38 182 SER A CA 1
ATOM 1456 C C . SER A 1 182 ? -31.264 22.162 -13.853 1.00 68.38 182 SER A C 1
ATOM 1458 O O . SER A 1 182 ? -31.553 23.215 -13.292 1.00 68.38 182 SER A O 1
ATOM 1460 N N . GLU A 1 183 ? -32.005 21.060 -13.724 1.00 70.44 183 GLU A N 1
ATOM 1461 C CA . GLU A 1 183 ? -33.204 20.941 -12.890 1.00 70.44 183 GLU A CA 1
ATOM 1462 C C . GLU A 1 183 ? -32.848 20.811 -11.407 1.00 70.44 183 GLU A C 1
ATOM 1464 O O . GLU A 1 183 ? -33.429 21.522 -10.593 1.00 70.44 183 GLU A O 1
ATOM 1469 N N . ASP A 1 184 ? -31.832 20.011 -11.069 1.00 71.06 184 ASP A N 1
ATOM 1470 C CA . ASP A 1 184 ? -31.308 19.907 -9.698 1.00 71.06 184 ASP A CA 1
ATOM 1471 C C . ASP A 1 184 ? -30.792 21.267 -9.220 1.00 71.06 184 ASP A C 1
ATOM 1473 O O . ASP A 1 184 ? -31.121 21.726 -8.130 1.00 71.06 184 ASP A O 1
ATOM 1477 N N . THR A 1 185 ? -30.081 21.977 -10.102 1.00 75.06 185 THR A N 1
ATOM 1478 C CA . THR A 1 185 ? -29.570 23.325 -9.812 1.00 75.06 185 THR A CA 1
ATOM 1479 C C . THR A 1 185 ? -30.708 24.325 -9.568 1.00 75.06 185 THR A C 1
ATOM 1481 O O . THR A 1 185 ? -30.615 25.167 -8.680 1.00 75.06 185 THR A O 1
ATOM 1484 N N . LYS A 1 186 ? -31.805 24.248 -10.336 1.00 71.94 186 LYS A N 1
ATOM 1485 C CA . LYS A 1 186 ? -32.982 25.115 -10.145 1.00 71.94 186 LYS A CA 1
ATOM 1486 C C . LYS A 1 186 ? -33.731 24.799 -8.853 1.00 71.94 186 LYS A C 1
ATOM 1488 O O . LYS A 1 186 ? -34.205 25.724 -8.201 1.00 71.94 186 LYS A O 1
ATOM 1493 N N . ASN A 1 187 ? -33.829 23.523 -8.494 1.00 72.19 187 ASN A N 1
ATOM 1494 C CA . ASN A 1 187 ? -34.485 23.089 -7.265 1.00 72.19 187 ASN A CA 1
ATOM 1495 C C . ASN A 1 187 ? -33.696 23.516 -6.020 1.00 72.19 187 ASN A C 1
ATOM 1497 O O . ASN A 1 187 ? -34.314 23.936 -5.047 1.00 72.19 187 ASN A O 1
ATOM 1501 N N . ASP A 1 188 ? -32.360 23.496 -6.070 1.00 70.38 188 ASP A N 1
ATOM 1502 C CA . ASP A 1 188 ? -31.513 24.021 -4.989 1.00 70.38 188 ASP A CA 1
ATOM 1503 C C . ASP A 1 188 ? -31.652 25.543 -4.823 1.00 70.38 188 ASP A C 1
ATOM 1505 O O . ASP A 1 188 ? -31.714 26.034 -3.698 1.00 70.38 188 ASP A O 1
ATOM 1509 N N . ILE A 1 189 ? -31.755 26.298 -5.925 1.00 66.25 189 ILE A N 1
ATOM 1510 C CA . ILE A 1 189 ? -31.984 27.755 -5.883 1.00 66.25 189 ILE A CA 1
ATOM 1511 C C . ILE A 1 189 ? -33.385 28.086 -5.345 1.00 66.25 189 ILE A C 1
ATOM 1513 O O . ILE A 1 189 ? -33.555 29.078 -4.646 1.00 66.25 189 ILE A O 1
ATOM 1517 N N . GLY A 1 190 ? -34.390 27.270 -5.670 1.00 59.69 190 GLY A N 1
ATOM 1518 C CA . GLY A 1 190 ? -35.766 27.434 -5.191 1.00 59.69 190 GLY A CA 1
ATOM 1519 C C . GLY A 1 190 ? -36.031 26.846 -3.802 1.00 59.69 190 GLY A C 1
ATOM 1520 O O . GLY A 1 190 ? -37.187 26.794 -3.383 1.00 59.69 190 GLY A O 1
ATOM 1521 N N . ASN A 1 191 ? -35.000 26.350 -3.112 1.00 55.72 191 ASN A N 1
ATOM 1522 C CA . ASN A 1 191 ? -35.150 25.724 -1.809 1.00 55.72 191 ASN A CA 1
ATOM 1523 C C . ASN A 1 191 ? -35.312 26.818 -0.727 1.00 55.72 191 ASN A C 1
ATOM 1525 O O . ASN A 1 191 ? -34.393 27.616 -0.529 1.00 55.72 191 ASN A O 1
ATOM 1529 N N . PRO A 1 192 ? -36.427 26.850 0.030 1.00 56.12 192 PRO A N 1
ATOM 1530 C CA . PRO A 1 192 ? -36.760 27.915 0.993 1.00 56.12 192 PRO A CA 1
ATOM 1531 C C . PRO A 1 192 ? -35.815 28.020 2.202 1.00 56.12 192 PRO A C 1
ATOM 1533 O O . PRO A 1 192 ? -36.009 28.850 3.083 1.00 56.12 192 PRO A O 1
ATOM 1536 N N . GLN A 1 193 ? -34.771 27.196 2.274 1.00 54.91 193 GLN A N 1
ATOM 1537 C CA . GLN A 1 193 ? -33.701 27.343 3.262 1.00 54.91 193 GLN A CA 1
ATOM 1538 C C . GLN A 1 193 ? -32.760 28.526 2.954 1.00 54.91 193 GLN A C 1
ATOM 1540 O O . GLN A 1 193 ? -31.955 28.889 3.807 1.00 54.91 193 GLN A O 1
ATOM 1545 N N . LEU A 1 194 ? -32.878 29.123 1.760 1.00 53.22 194 LEU A N 1
ATOM 1546 C CA . LEU A 1 194 ? -32.300 30.423 1.401 1.00 53.22 194 LEU A CA 1
ATOM 1547 C C . LEU A 1 194 ? -33.257 31.599 1.689 1.00 53.22 194 LEU A C 1
ATOM 1549 O O . LEU A 1 194 ? -32.810 32.737 1.712 1.00 53.22 194 LEU A O 1
ATOM 1553 N N . ASP A 1 195 ? -34.544 31.343 1.960 1.00 52.81 195 ASP A N 1
ATOM 1554 C CA . ASP A 1 195 ? -35.550 32.381 2.261 1.00 52.81 195 ASP A CA 1
ATOM 1555 C C . ASP A 1 195 ? -35.536 32.823 3.739 1.00 52.81 195 ASP A C 1
ATOM 1557 O O . ASP A 1 195 ? -36.417 33.558 4.182 1.00 52.81 195 ASP A O 1
ATO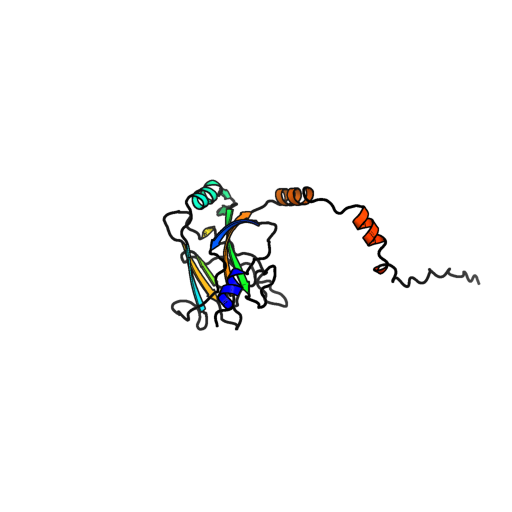M 1561 N N . SER A 1 196 ? -34.551 32.384 4.530 1.00 52.56 196 SER A N 1
ATOM 1562 C CA . SER A 1 196 ? -34.321 32.894 5.889 1.00 52.56 196 SER A CA 1
ATOM 1563 C C . SER A 1 196 ? -33.324 34.055 5.928 1.00 52.56 196 SER A C 1
ATOM 1565 O O . SER A 1 196 ? -32.640 34.233 6.935 1.00 52.56 196 SER A O 1
ATOM 1567 N N . ASP A 1 197 ? -33.220 34.822 4.845 1.00 53.75 197 ASP A N 1
ATOM 1568 C CA . ASP A 1 197 ? -32.701 36.182 4.916 1.00 53.75 197 ASP A CA 1
ATOM 1569 C C . ASP A 1 197 ? -33.864 37.083 5.362 1.00 53.75 197 ASP A C 1
ATOM 1571 O O . ASP A 1 197 ? -34.728 37.464 4.572 1.00 53.75 197 ASP A O 1
ATOM 1575 N N . ASP A 1 198 ? -33.899 37.402 6.661 1.00 58.03 198 ASP A N 1
ATOM 1576 C CA . ASP A 1 198 ? -34.603 38.574 7.205 1.00 58.03 198 ASP A CA 1
ATOM 1577 C C . ASP A 1 198 ? -33.928 39.841 6.627 1.00 58.03 198 ASP A C 1
ATOM 1579 O O . ASP A 1 198 ? -33.228 40.588 7.313 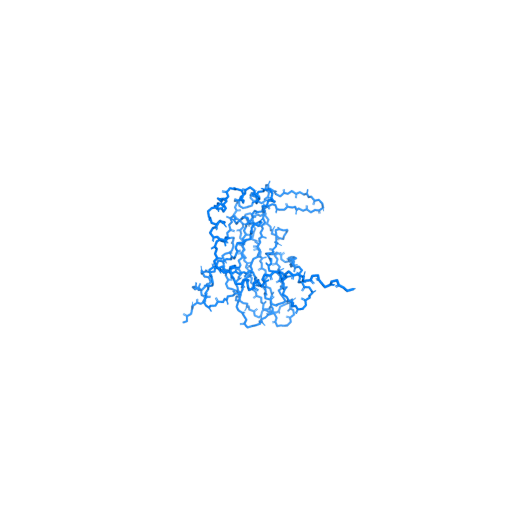1.00 58.03 198 ASP A O 1
ATOM 1583 N N . ASP A 1 199 ? -34.072 40.053 5.319 1.00 56.06 199 ASP A N 1
ATOM 1584 C CA . ASP A 1 199 ? -33.583 41.231 4.617 1.00 56.06 199 ASP A CA 1
ATOM 1585 C C . ASP A 1 199 ? -34.628 42.340 4.789 1.00 56.06 199 ASP A C 1
ATOM 1587 O O . ASP A 1 199 ? -35.618 42.464 4.059 1.00 56.06 199 ASP A O 1
ATOM 1591 N N . GLU A 1 200 ? -34.422 43.149 5.825 1.00 56.00 200 GLU A N 1
ATOM 1592 C CA . GLU A 1 200 ? -35.139 44.402 6.014 1.00 56.00 200 GLU A CA 1
ATOM 1593 C C . GLU A 1 200 ? -34.920 45.275 4.756 1.00 56.00 200 GLU A C 1
ATOM 1595 O O . GLU A 1 200 ? -33.774 45.556 4.387 1.00 56.00 200 GLU A O 1
ATOM 1600 N N . PRO A 1 201 ? -35.979 45.705 4.040 1.00 56.16 201 PRO A N 1
ATOM 1601 C CA . PRO A 1 201 ? -35.807 46.424 2.783 1.00 56.16 201 PRO A CA 1
ATOM 1602 C C . PRO A 1 201 ? -35.026 47.726 3.020 1.00 56.16 201 PRO A C 1
ATOM 1604 O O . PRO A 1 201 ? -35.306 48.432 3.995 1.00 56.16 201 PRO A O 1
ATOM 1607 N N . PRO A 1 202 ? -34.090 48.109 2.125 1.00 47.34 202 PRO A N 1
ATOM 1608 C CA . PRO A 1 202 ? -33.251 49.281 2.325 1.00 47.34 202 PRO A CA 1
ATOM 1609 C C . PRO A 1 202 ? -34.130 50.520 2.483 1.00 47.34 202 PRO A C 1
ATOM 1611 O O . PRO A 1 202 ? -34.819 50.963 1.557 1.00 47.34 202 PRO A O 1
ATOM 1614 N N . THR A 1 203 ? -34.121 51.070 3.695 1.00 47.62 203 THR A N 1
ATOM 1615 C CA . THR A 1 203 ? -34.916 52.231 4.069 1.00 47.62 203 THR A CA 1
ATOM 1616 C C . THR A 1 203 ? -34.548 53.383 3.140 1.00 47.62 203 THR A C 1
ATOM 1618 O O . THR A 1 203 ? -33.386 53.791 3.050 1.00 47.62 203 THR A O 1
ATOM 1621 N N . LYS A 1 204 ? -35.538 53.930 2.426 1.00 47.88 204 LYS A N 1
ATOM 1622 C CA . LYS A 1 204 ? -35.363 55.160 1.648 1.00 47.88 204 LYS A CA 1
ATOM 1623 C C . LYS A 1 204 ? -34.849 56.247 2.597 1.00 47.88 204 LYS A C 1
ATOM 1625 O O . LYS A 1 204 ? -35.583 56.709 3.465 1.00 47.88 204 LYS A O 1
ATOM 1630 N N . ARG A 1 205 ? -33.581 56.646 2.441 1.00 46.56 205 ARG A N 1
ATOM 1631 C CA . ARG A 1 205 ? -32.993 57.811 3.118 1.00 46.56 205 ARG A CA 1
ATOM 1632 C C . ARG A 1 205 ? -33.852 59.034 2.800 1.00 46.56 205 ARG A C 1
ATOM 1634 O O . ARG A 1 205 ? -33.826 59.537 1.677 1.00 46.56 205 ARG A O 1
ATOM 1641 N N . ASN A 1 206 ? -34.602 59.506 3.789 1.00 42.47 206 ASN A N 1
ATOM 1642 C CA . ASN A 1 206 ? -35.271 60.797 3.733 1.00 42.47 206 ASN A CA 1
ATOM 1643 C C . ASN A 1 206 ? -34.203 61.891 3.604 1.00 42.47 206 ASN A C 1
ATOM 1645 O O . ASN A 1 206 ? -33.353 62.043 4.480 1.00 42.47 206 ASN A O 1
ATOM 1649 N N . LYS A 1 207 ? -34.241 62.646 2.502 1.00 48.31 207 LYS A N 1
ATOM 1650 C CA . LYS A 1 207 ? -33.539 63.926 2.397 1.00 48.31 207 LYS A CA 1
ATOM 1651 C C . LYS A 1 207 ? -34.198 64.899 3.375 1.00 48.31 207 LYS A C 1
ATOM 1653 O O . LYS A 1 207 ? -35.342 65.287 3.164 1.00 48.31 207 LYS A O 1
ATOM 1658 N N . GLN A 1 208 ? -33.486 65.279 4.430 1.00 42.19 208 GLN A N 1
ATOM 1659 C CA . GLN A 1 208 ? -33.732 66.536 5.130 1.00 42.19 208 GLN A CA 1
ATOM 1660 C C . GLN A 1 208 ? -32.757 67.558 4.546 1.00 42.19 208 GLN A C 1
ATOM 1662 O O . GLN A 1 208 ? -31.555 67.479 4.783 1.00 42.19 208 GLN A O 1
ATOM 1667 N N . GLU A 1 209 ? -33.285 68.456 3.719 1.00 43.47 209 GLU A N 1
ATOM 1668 C CA . GLU A 1 209 ? -32.645 69.730 3.400 1.00 43.47 209 GLU A CA 1
ATOM 1669 C C . GLU A 1 209 ? -33.028 70.713 4.511 1.00 43.47 209 GLU A C 1
ATOM 1671 O O . GLU A 1 209 ? -34.215 70.906 4.777 1.00 43.47 209 GLU A O 1
ATOM 1676 N N . ASN A 1 210 ? -32.017 71.282 5.164 1.00 42.16 210 ASN A N 1
ATOM 1677 C CA . ASN A 1 210 ? -32.059 72.547 5.892 1.00 42.16 210 ASN A CA 1
ATOM 1678 C C . ASN A 1 210 ? -30.767 73.292 5.561 1.00 42.16 210 ASN A C 1
ATOM 1680 O O . ASN A 1 210 ? -29.702 72.632 5.606 1.00 42.16 210 ASN A O 1
#

Organism: Aphis glycines (NCBI:txid307491)